Protein AF-A0A1F2QCM8-F1 (afdb_monomer)

Solvent-accessible surface area (backbone atoms only — not comparable to full-atom values): 13878 Å² total; per-residue (Å²): 134,64,95,84,55,60,71,69,44,52,49,52,52,50,52,52,52,49,52,52,50,51,50,53,50,50,50,51,53,49,50,53,50,44,39,41,73,72,66,62,43,81,72,70,63,76,65,52,92,48,79,62,38,59,53,40,51,55,36,41,53,32,28,76,74,64,77,33,95,57,77,59,79,22,41,88,53,42,52,63,60,38,46,53,54,51,52,51,52,53,48,48,53,46,42,54,53,19,43,52,41,69,74,37,46,77,64,39,62,75,79,44,62,88,63,51,61,65,47,24,51,52,53,28,55,53,48,50,52,49,52,53,49,43,46,65,55,54,46,41,35,71,43,25,64,32,82,95,32,57,79,46,54,57,37,86,81,69,76,52,75,61,53,67,60,42,42,71,65,18,40,49,40,43,52,50,48,45,72,74,30,71,68,54,31,53,50,50,51,52,49,36,55,51,48,50,51,57,51,63,74,64,61,79,91,78,89,78,64,68,65,60,56,51,48,53,54,46,51,67,71,70,51,74,88,70,84,75,74,88,76,81,88,79,90,81,84,88,135

Secondary structure (DSSP, 8-state):
--TT-SHHHHHHHHHHHHHHHHHHHHHHHHHHHHHHHTS-PPP-GGGS--HHHHHHHHHHHHHHTTS-SS-----SS-HHHHHHHHHHHHHHHHHHHHHHHHHSHHHHHHHS-TTHHHHHHHHHHHHHHHHHHHIIIIIHIIIIISTTTTT--THHHH----HHHHHHH-HHHHHHHHHH-HHHHHHHHHHHHHHHHHHHTT--S-S--HHHHHHHHHHHHH--------PPP------

pLDDT: mean 79.93, std 20.7, range [26.09, 97.75]

Mean predicted aligned error: 12.43 Å

Sequence (239 aa):
MGVWGGIDNLRAVHHGAAWVMMAACLYHLAYLLVSVTVLKRPFPTKMLPRFKDLKDFVQDVKYYVGLSKEKPKFDRFSYREKFDYWAVGWGIIMMVGGGLILMFPVGAAKILPGWAIPFALVAHSDEAVLAVGWIVIVHMYFAHLHPLVFPMNKSIFTGKVPILRYREEYPLEYAELMASSPAAAAALTAGALSGEAEAAEREPEGTIPADAVLALAAEVLDGEYRFRGGGAERETDTA

Radius of gyration: 26.5 Å; Cα contacts (8 Å, |Δi|>4): 131; chains: 1; bounding box: 68×47×81 Å

Nearest PDB structures (foldseek):
  1kqf-assembly1_C  TM=7.715E-01  e=4.617E-03  Escherichia coli
  5f8b-assembly1_A  TM=3.529E-01  e=5.796E+00  Aspergillus fumigatus Af293

Structure (mmCIF, N/CA/C/O backbone):
data_AF-A0A1F2QCM8-F1
#
_entry.id   AF-A0A1F2QCM8-F1
#
loop_
_atom_site.group_PDB
_atom_site.id
_atom_site.type_symbol
_atom_site.label_atom_id
_atom_site.label_alt_id
_atom_site.label_comp_id
_atom_site.label_asym_id
_atom_site.label_entity_id
_atom_site.label_seq_id
_atom_site.pdbx_PDB_ins_code
_atom_site.Cartn_x
_atom_site.Cartn_y
_atom_site.Cartn_z
_atom_site.occupancy
_atom_site.B_iso_or_equiv
_atom_site.auth_seq_id
_atom_site.auth_comp_id
_atom_site.auth_asym_id
_atom_site.auth_atom_id
_atom_site.pdbx_PDB_model_num
ATOM 1 N N . MET A 1 1 ? 17.412 22.889 -19.943 1.00 52.31 1 MET A N 1
ATOM 2 C CA . MET A 1 1 ? 16.241 22.017 -20.176 1.00 52.31 1 MET A CA 1
ATOM 3 C C . MET A 1 1 ? 15.363 22.079 -18.939 1.00 52.31 1 MET A C 1
ATOM 5 O O . MET A 1 1 ? 15.903 21.991 -1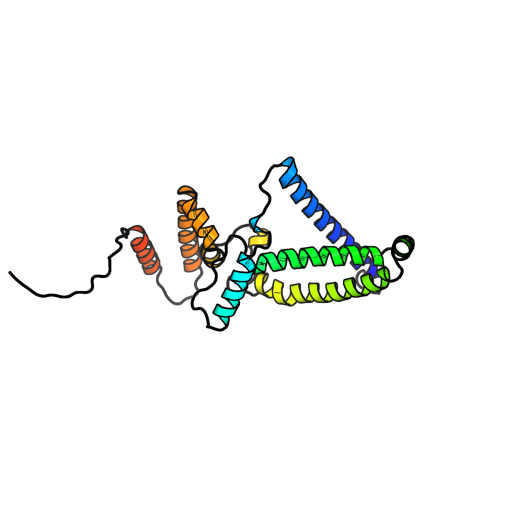7.845 1.00 52.31 1 MET A O 1
ATOM 9 N N . GLY A 1 2 ? 14.065 22.344 -19.089 1.00 65.06 2 GLY A N 1
ATOM 10 C CA . GLY A 1 2 ? 13.151 22.449 -17.948 1.00 65.06 2 GLY A CA 1
ATOM 11 C C . GLY A 1 2 ? 12.828 21.071 -17.369 1.00 65.06 2 GLY A C 1
ATOM 12 O O . GLY A 1 2 ? 12.519 20.155 -18.121 1.00 65.06 2 GLY A O 1
ATOM 13 N N . VAL A 1 3 ? 12.858 20.951 -16.042 1.00 65.25 3 VAL A N 1
ATOM 14 C CA . VAL A 1 3 ? 12.629 19.704 -15.277 1.00 65.25 3 VAL A CA 1
ATOM 15 C C . VAL A 1 3 ? 11.171 19.210 -15.347 1.00 65.25 3 VAL A C 1
ATOM 17 O O . VAL A 1 3 ? 10.830 18.192 -14.760 1.00 65.25 3 VAL A O 1
ATOM 20 N N . TRP A 1 4 ? 10.287 19.902 -16.072 1.00 71.62 4 TRP A N 1
ATOM 21 C CA . TRP A 1 4 ? 8.843 19.624 -16.096 1.00 71.62 4 TRP A CA 1
ATOM 22 C C . TRP A 1 4 ? 8.238 19.576 -17.507 1.00 71.62 4 TRP A C 1
ATOM 24 O O . TRP A 1 4 ? 7.022 19.518 -17.648 1.00 71.62 4 TRP A O 1
ATOM 34 N N . GLY A 1 5 ? 9.063 19.600 -18.560 1.00 82.94 5 GLY A N 1
ATOM 35 C CA . GLY A 1 5 ? 8.591 19.637 -19.947 1.00 82.94 5 GLY A CA 1
ATOM 36 C C . GLY A 1 5 ? 9.181 18.527 -20.812 1.00 82.94 5 GLY A C 1
ATOM 37 O O . GLY A 1 5 ? 10.377 18.259 -20.749 1.00 82.94 5 GLY A O 1
ATOM 38 N N . GLY A 1 6 ? 8.346 17.923 -21.662 1.00 89.94 6 GLY A N 1
ATOM 39 C CA . GLY A 1 6 ? 8.760 16.949 -22.676 1.00 89.94 6 GLY A CA 1
ATOM 40 C C . GLY A 1 6 ? 8.686 15.482 -22.234 1.00 89.94 6 GLY A C 1
ATOM 41 O O . GLY A 1 6 ? 8.798 15.150 -21.054 1.00 89.94 6 GLY A O 1
ATOM 42 N N . ILE A 1 7 ? 8.505 14.594 -23.218 1.00 90.12 7 ILE A N 1
ATOM 43 C CA . ILE A 1 7 ? 8.352 13.142 -23.015 1.00 90.12 7 ILE A CA 1
ATOM 44 C C . ILE A 1 7 ? 9.604 12.534 -22.373 1.00 90.12 7 ILE A C 1
ATOM 46 O O . ILE A 1 7 ? 9.496 11.677 -21.497 1.00 90.12 7 ILE A O 1
ATOM 50 N N . ASP A 1 8 ? 10.792 12.991 -22.769 1.00 90.38 8 ASP A N 1
ATOM 51 C CA . ASP A 1 8 ? 12.048 12.439 -22.254 1.00 90.38 8 ASP A CA 1
ATOM 52 C C . ASP A 1 8 ? 12.249 12.750 -20.774 1.00 90.38 8 ASP A C 1
ATOM 54 O O . ASP A 1 8 ? 12.652 11.878 -20.005 1.00 90.38 8 ASP A O 1
ATOM 58 N N . ASN A 1 9 ? 11.888 13.962 -20.354 1.00 92.00 9 ASN A N 1
ATOM 59 C CA . ASN A 1 9 ? 11.942 14.347 -18.955 1.00 92.00 9 ASN A CA 1
ATOM 60 C C . ASN A 1 9 ? 10.887 13.599 -18.122 1.00 92.00 9 ASN A C 1
ATOM 62 O O . ASN A 1 9 ? 11.214 13.089 -17.055 1.00 92.00 9 ASN A O 1
ATOM 66 N N . LEU A 1 10 ? 9.651 13.460 -18.622 1.00 91.62 10 LEU A N 1
ATOM 67 C CA . LEU A 1 10 ? 8.614 12.660 -17.955 1.00 91.62 10 LEU A CA 1
ATOM 68 C C . LEU A 1 10 ? 9.072 11.209 -17.746 1.00 91.62 10 LEU A C 1
ATOM 70 O O . LEU A 1 10 ? 8.932 10.666 -16.651 1.00 91.62 10 LEU A O 1
ATOM 74 N N . ARG A 1 11 ? 9.671 10.599 -18.775 1.00 92.00 11 ARG A N 1
ATOM 75 C CA . ARG A 1 11 ? 10.238 9.248 -18.695 1.00 92.00 11 ARG A CA 1
ATOM 76 C C . ARG A 1 11 ? 11.358 9.169 -17.659 1.00 92.00 11 ARG A C 1
ATOM 78 O O . ARG A 1 11 ? 11.371 8.243 -16.853 1.00 92.00 11 ARG A O 1
ATOM 85 N N . ALA A 1 12 ? 12.273 10.139 -17.652 1.00 93.25 12 ALA A N 1
ATOM 86 C CA . ALA A 1 12 ? 13.367 10.187 -16.686 1.00 93.25 12 ALA A CA 1
ATOM 87 C C . ALA A 1 12 ? 12.855 10.304 -15.240 1.00 93.25 12 ALA A C 1
ATOM 89 O O . ALA A 1 12 ? 13.308 9.561 -14.370 1.00 93.25 12 ALA A O 1
ATOM 90 N N . VAL A 1 13 ? 11.873 11.177 -14.992 1.00 94.81 13 VAL A N 1
ATOM 91 C CA . VAL A 1 13 ? 11.239 11.335 -13.674 1.00 94.81 13 VAL A CA 1
ATOM 92 C C . VAL A 1 13 ? 10.511 10.058 -13.258 1.00 94.81 13 VAL A C 1
ATOM 94 O O . VAL A 1 13 ? 10.683 9.610 -12.127 1.00 94.81 13 VAL A O 1
ATOM 97 N N . HIS A 1 14 ? 9.757 9.428 -14.163 1.00 95.06 14 HIS A N 1
ATOM 98 C CA . HIS A 1 14 ? 9.069 8.167 -13.883 1.00 95.06 14 HIS A CA 1
ATOM 99 C C . HIS A 1 14 ? 10.056 7.044 -13.525 1.00 95.06 14 HIS A C 1
ATOM 101 O O . HIS A 1 14 ? 9.860 6.345 -12.534 1.00 95.06 14 HIS A O 1
ATOM 107 N N . HIS A 1 15 ? 11.163 6.913 -14.264 1.00 95.06 15 HIS A N 1
ATOM 108 C CA . HIS A 1 15 ? 12.225 5.957 -13.938 1.00 95.06 15 HIS A CA 1
ATOM 109 C C . HIS A 1 15 ? 12.883 6.265 -12.586 1.00 95.06 15 HIS A C 1
ATOM 111 O O . HIS A 1 15 ? 13.107 5.354 -11.794 1.00 95.06 15 HIS A O 1
ATOM 117 N N . GLY A 1 16 ? 13.161 7.539 -12.292 1.00 96.31 16 GLY A N 1
ATOM 118 C CA . GLY A 1 16 ? 13.681 7.961 -10.990 1.00 96.31 16 GLY A CA 1
ATOM 119 C C . GLY A 1 16 ? 12.740 7.583 -9.842 1.00 96.31 16 GLY A C 1
ATOM 120 O O . GLY A 1 16 ? 13.172 6.979 -8.861 1.00 96.31 16 GLY A O 1
ATOM 121 N N . ALA A 1 17 ? 11.443 7.859 -9.993 1.00 95.62 17 ALA A N 1
ATOM 122 C CA . ALA A 1 17 ? 10.417 7.476 -9.025 1.00 95.62 17 ALA A CA 1
ATOM 123 C C . ALA A 1 17 ? 10.310 5.950 -8.865 1.00 95.62 17 ALA A C 1
ATOM 125 O O . ALA A 1 17 ? 10.165 5.464 -7.743 1.00 95.62 17 ALA A O 1
ATOM 126 N N . ALA A 1 18 ? 10.453 5.187 -9.954 1.00 96.44 18 ALA A N 1
ATOM 127 C CA . ALA A 1 18 ? 10.474 3.728 -9.907 1.00 96.44 18 ALA A CA 1
ATOM 128 C C . ALA A 1 18 ? 11.655 3.195 -9.077 1.00 96.44 18 ALA A C 1
ATOM 130 O O . ALA A 1 18 ? 11.463 2.296 -8.259 1.00 96.44 18 ALA A O 1
ATOM 131 N N . TRP A 1 19 ? 12.856 3.773 -9.214 1.00 97.19 19 TRP A N 1
ATOM 132 C CA . TRP A 1 19 ? 14.011 3.399 -8.384 1.00 97.19 19 TRP A CA 1
ATOM 133 C C . TRP A 1 19 ? 13.789 3.685 -6.899 1.00 97.19 19 TRP A C 1
ATOM 135 O O . TRP A 1 19 ? 14.092 2.831 -6.065 1.00 97.19 19 TRP A O 1
ATOM 145 N N . VAL A 1 20 ? 13.207 4.839 -6.562 1.00 97.62 20 VAL A N 1
ATOM 146 C CA . VAL A 1 20 ? 12.856 5.179 -5.173 1.00 97.62 20 VAL A CA 1
ATOM 147 C C . VAL A 1 20 ? 11.815 4.205 -4.617 1.00 97.62 20 VAL A C 1
ATOM 149 O O . VAL A 1 20 ? 11.989 3.690 -3.512 1.00 97.62 20 VAL A O 1
ATOM 152 N N . MET A 1 21 ? 10.770 3.898 -5.391 1.00 95.00 21 MET A N 1
ATOM 153 C CA . MET A 1 21 ? 9.738 2.938 -4.995 1.00 95.00 21 MET A CA 1
ATOM 154 C C . MET A 1 21 ? 10.331 1.544 -4.764 1.00 95.00 21 MET A C 1
ATOM 156 O O . MET A 1 21 ? 10.076 0.929 -3.730 1.00 95.00 21 MET A O 1
ATOM 160 N N . MET A 1 22 ? 11.177 1.055 -5.676 1.00 96.56 22 MET A N 1
ATOM 161 C CA . MET A 1 22 ? 11.859 -0.232 -5.510 1.00 96.56 22 MET A CA 1
ATOM 162 C C . MET A 1 22 ? 12.736 -0.258 -4.257 1.00 96.56 22 MET A C 1
ATOM 164 O O . MET A 1 22 ? 12.689 -1.233 -3.510 1.00 96.56 22 MET A O 1
ATOM 168 N N . ALA A 1 23 ? 13.490 0.810 -3.980 1.00 97.31 23 ALA A N 1
ATOM 169 C CA . ALA A 1 23 ? 14.305 0.905 -2.772 1.00 97.31 23 ALA A CA 1
ATOM 170 C C . ALA A 1 23 ? 13.451 0.846 -1.493 1.00 97.31 23 ALA A C 1
ATOM 172 O O . ALA A 1 23 ? 13.788 0.104 -0.571 1.00 97.31 23 ALA A O 1
ATOM 173 N N . ALA A 1 24 ? 12.321 1.560 -1.451 1.00 95.75 24 ALA A N 1
ATOM 174 C CA . ALA A 1 24 ? 11.382 1.507 -0.330 1.00 95.75 24 ALA A CA 1
ATOM 175 C C . ALA A 1 24 ? 10.790 0.098 -0.133 1.00 95.75 24 ALA A C 1
ATOM 177 O O . ALA A 1 24 ? 10.720 -0.396 0.994 1.00 95.75 24 ALA A O 1
ATOM 178 N N . CYS A 1 25 ? 10.428 -0.583 -1.224 1.00 94.38 25 CYS A N 1
ATOM 179 C CA . CYS A 1 25 ? 9.903 -1.949 -1.174 1.00 94.38 25 CYS A CA 1
ATOM 180 C C . CYS A 1 25 ? 10.953 -2.947 -0.671 1.00 94.38 25 CYS A C 1
ATOM 182 O O . CYS A 1 25 ? 10.667 -3.767 0.201 1.00 94.38 25 CYS A O 1
ATOM 184 N N . LEU A 1 26 ? 12.186 -2.856 -1.178 1.00 95.38 26 LEU A N 1
ATOM 185 C CA . LEU A 1 26 ? 13.301 -3.690 -0.728 1.00 95.38 26 LEU A CA 1
ATOM 186 C C . LEU A 1 26 ? 13.625 -3.443 0.746 1.00 95.38 26 LEU A C 1
ATOM 188 O O . LEU A 1 26 ? 13.823 -4.400 1.492 1.00 95.38 26 LEU A O 1
ATOM 192 N N . TYR A 1 27 ? 13.628 -2.180 1.177 1.00 96.69 27 TYR A N 1
ATOM 193 C CA . TYR A 1 27 ? 13.794 -1.822 2.582 1.00 96.69 27 TYR A CA 1
ATOM 194 C C . TYR A 1 27 ? 12.711 -2.463 3.456 1.00 96.69 27 TYR A C 1
ATOM 196 O O . TYR A 1 27 ? 13.035 -3.079 4.468 1.00 96.69 27 TYR A O 1
ATOM 204 N N . HIS A 1 28 ? 11.440 -2.380 3.055 1.00 93.62 28 HIS A N 1
ATOM 205 C CA . HIS A 1 28 ? 10.327 -2.981 3.795 1.00 93.62 28 HIS A CA 1
ATOM 206 C C . HIS A 1 28 ? 10.457 -4.507 3.908 1.00 93.62 28 HIS A C 1
ATOM 208 O O . HIS A 1 28 ? 10.329 -5.065 4.999 1.00 93.62 28 HIS A O 1
ATOM 214 N N . LEU A 1 29 ? 10.789 -5.192 2.809 1.00 92.56 29 LEU A N 1
ATOM 215 C CA . LEU A 1 29 ? 11.019 -6.641 2.816 1.00 92.56 29 LEU A CA 1
ATOM 216 C C . LEU A 1 29 ? 12.215 -7.030 3.695 1.00 92.56 29 LEU A C 1
ATOM 218 O O . LEU A 1 29 ? 12.116 -7.969 4.486 1.00 92.56 29 LEU A O 1
ATOM 222 N N . ALA A 1 30 ? 13.324 -6.292 3.604 1.00 94.56 30 ALA A N 1
ATOM 223 C CA . ALA A 1 30 ? 14.498 -6.510 4.444 1.00 94.56 30 ALA A CA 1
ATOM 224 C C . ALA A 1 30 ? 14.182 -6.267 5.927 1.00 94.56 30 ALA A C 1
ATOM 226 O O . ALA A 1 30 ? 14.572 -7.067 6.777 1.00 94.56 30 ALA A O 1
ATOM 227 N N . TYR A 1 31 ? 13.427 -5.212 6.241 1.00 93.38 31 TYR A N 1
ATOM 228 C CA . TYR A 1 31 ? 12.977 -4.910 7.596 1.00 93.38 31 TYR A CA 1
ATOM 229 C C . TYR A 1 31 ? 12.142 -6.052 8.178 1.00 93.38 31 TYR A C 1
ATOM 231 O O . TYR A 1 31 ? 12.398 -6.482 9.305 1.00 93.38 31 TYR A O 1
ATOM 239 N N . LEU A 1 32 ? 11.180 -6.582 7.417 1.00 90.62 32 LEU A N 1
ATOM 240 C CA . LEU A 1 32 ? 10.377 -7.728 7.845 1.00 90.62 32 LEU A CA 1
ATOM 241 C C . LEU A 1 32 ? 11.240 -8.978 8.039 1.00 90.62 32 LEU A C 1
ATOM 243 O O . LEU A 1 32 ? 11.126 -9.646 9.069 1.00 90.62 32 LEU A O 1
ATOM 247 N N . LEU A 1 33 ? 12.143 -9.263 7.097 1.00 91.56 33 LEU A N 1
ATOM 248 C CA . LEU A 1 33 ? 13.037 -10.415 7.172 1.00 91.56 33 LEU A CA 1
ATOM 249 C C . LEU A 1 33 ? 13.923 -10.347 8.420 1.00 91.56 33 LEU A C 1
ATOM 251 O O . LEU A 1 33 ? 13.968 -11.303 9.192 1.00 91.56 33 LEU A O 1
ATOM 255 N N . VAL A 1 34 ? 14.584 -9.215 8.660 1.00 92.94 34 VAL A N 1
ATOM 256 C CA . VAL A 1 34 ? 15.443 -8.991 9.832 1.00 92.94 34 VAL A CA 1
ATOM 257 C C . VAL A 1 34 ? 14.626 -9.031 11.125 1.00 92.94 34 VAL A C 1
ATOM 259 O O . VAL A 1 34 ? 15.033 -9.680 12.090 1.00 92.94 34 VAL A O 1
ATOM 262 N N . SER A 1 35 ? 13.440 -8.419 11.145 1.00 89.88 35 SER A N 1
ATOM 263 C CA . SER A 1 35 ? 12.559 -8.413 12.321 1.00 89.88 35 SER A CA 1
ATOM 264 C C . SER A 1 35 ? 12.162 -9.824 12.758 1.00 89.88 35 SER A C 1
ATOM 266 O O . SER A 1 35 ? 12.168 -10.129 13.951 1.00 89.88 35 SER A O 1
ATOM 268 N N . VAL A 1 36 ? 11.847 -10.695 11.800 1.00 89.50 36 VAL A N 1
ATOM 269 C CA . VAL A 1 36 ? 11.395 -12.066 12.066 1.00 89.50 36 VAL A CA 1
ATOM 270 C C . VAL A 1 36 ? 12.577 -13.004 12.323 1.00 89.50 36 VAL A C 1
ATOM 272 O O . VAL A 1 36 ? 12.552 -13.800 13.260 1.00 89.50 36 VAL A O 1
ATOM 275 N N . THR A 1 37 ? 13.636 -12.924 11.513 1.00 90.00 37 THR A N 1
ATOM 276 C CA . THR A 1 37 ? 14.739 -13.901 11.558 1.00 90.00 37 THR A CA 1
ATOM 277 C C . THR A 1 37 ? 15.790 -13.568 12.611 1.00 90.00 37 THR A C 1
ATOM 279 O O . THR A 1 37 ? 16.228 -14.479 13.320 1.00 90.00 37 THR A O 1
ATOM 282 N N . VAL A 1 38 ? 16.155 -12.288 12.744 1.00 90.88 38 VAL A N 1
ATOM 283 C CA . VAL A 1 38 ? 17.226 -11.808 13.631 1.00 90.88 38 VAL A CA 1
ATOM 284 C C . VAL A 1 38 ? 16.654 -11.339 14.962 1.00 90.88 38 VAL A C 1
ATOM 286 O O . VAL A 1 38 ? 17.056 -11.847 16.003 1.00 90.88 38 VAL A O 1
ATOM 289 N N . LEU A 1 39 ? 15.675 -10.424 14.948 1.00 89.06 39 LEU A N 1
ATOM 290 C CA . LEU A 1 39 ? 15.082 -9.886 16.183 1.00 89.06 39 LEU A CA 1
ATOM 291 C C . LEU A 1 39 ? 14.065 -10.842 16.827 1.00 89.06 39 LEU A C 1
ATOM 293 O O . LEU A 1 39 ? 13.560 -10.542 17.907 1.00 89.06 39 LEU A O 1
ATOM 297 N N . LYS A 1 40 ? 13.740 -11.965 16.167 1.00 86.06 40 LYS A N 1
ATOM 298 C CA . LYS A 1 40 ? 12.774 -12.977 16.633 1.00 86.06 40 LYS A CA 1
ATOM 299 C C . LYS A 1 40 ? 11.421 -12.384 17.040 1.00 86.06 40 LYS A C 1
ATOM 301 O O . LYS A 1 40 ? 10.728 -12.934 17.895 1.00 86.06 40 LYS A O 1
ATOM 306 N N . ARG A 1 41 ? 11.025 -11.262 16.429 1.00 83.44 41 ARG A N 1
ATOM 307 C CA . ARG A 1 41 ? 9.698 -10.689 16.655 1.00 83.44 41 ARG A CA 1
ATOM 308 C C . ARG A 1 41 ? 8.651 -11.628 16.059 1.00 83.44 41 ARG A C 1
ATOM 310 O O . ARG A 1 41 ? 8.890 -12.185 14.983 1.00 83.44 41 ARG A O 1
ATOM 317 N N . PRO A 1 42 ? 7.500 -11.812 16.728 1.00 77.56 42 PRO A N 1
ATOM 318 C CA . PRO A 1 42 ? 6.439 -12.646 16.189 1.00 77.56 42 PRO A CA 1
ATOM 319 C C . PRO A 1 42 ? 6.014 -12.098 14.826 1.00 77.56 42 PRO A C 1
ATOM 321 O O . PRO A 1 42 ? 5.801 -10.893 14.669 1.00 77.56 42 PRO A O 1
ATOM 324 N N . PHE A 1 43 ? 5.913 -12.988 13.837 1.00 76.19 43 PHE A N 1
ATOM 325 C CA . PHE A 1 43 ? 5.402 -12.623 12.520 1.00 76.19 43 PHE A CA 1
ATOM 326 C C . PHE A 1 43 ? 4.008 -11.996 12.686 1.00 76.19 43 PHE A C 1
ATOM 328 O O . PHE A 1 43 ? 3.226 -12.509 13.494 1.00 76.19 43 PHE A O 1
ATOM 335 N N . PRO A 1 44 ? 3.665 -10.914 11.962 1.00 78.69 44 PRO A N 1
ATOM 336 C CA . PRO A 1 44 ? 2.382 -10.230 12.104 1.00 78.69 44 PRO A CA 1
ATOM 337 C C . PRO A 1 44 ? 1.238 -11.062 11.499 1.00 78.69 44 PRO A C 1
ATOM 339 O O . PRO A 1 44 ? 0.603 -10.677 10.525 1.00 78.69 44 PRO A O 1
ATOM 342 N N . THR A 1 45 ? 0.938 -12.219 12.089 1.00 82.31 45 THR A N 1
ATOM 343 C CA . THR A 1 45 ? -0.090 -13.164 11.629 1.00 82.31 45 THR A CA 1
ATOM 344 C C . THR A 1 45 ? -1.482 -12.538 11.593 1.00 82.31 45 THR A C 1
ATOM 346 O O . THR A 1 45 ? -2.296 -12.924 10.757 1.00 82.31 45 THR A O 1
ATOM 349 N N . LYS A 1 46 ? -1.746 -11.524 12.434 1.00 84.81 46 LYS A N 1
ATOM 350 C CA . LYS A 1 46 ? -2.997 -10.748 12.410 1.00 84.81 46 LYS A CA 1
ATOM 351 C C . LYS A 1 46 ? -3.212 -9.990 11.081 1.00 84.81 46 LYS A C 1
ATOM 353 O O . LYS A 1 46 ? -4.364 -9.707 10.770 1.00 84.81 46 LYS A O 1
ATOM 358 N N . MET A 1 47 ? -2.163 -9.713 10.292 1.00 88.19 47 MET A N 1
ATOM 359 C CA . MET A 1 47 ? -2.260 -9.086 8.955 1.00 88.19 47 MET A CA 1
ATOM 360 C C . MET A 1 47 ? -2.581 -10.070 7.822 1.00 88.19 47 MET A C 1
ATOM 362 O O . MET A 1 47 ? -2.872 -9.651 6.701 1.00 88.19 47 MET A O 1
ATOM 366 N N . LEU A 1 48 ? -2.528 -11.380 8.076 1.00 90.62 48 LEU A N 1
ATOM 367 C CA . LEU A 1 48 ? -2.900 -12.361 7.062 1.00 90.62 48 LEU A CA 1
ATOM 368 C C . LEU A 1 48 ? -4.431 -12.393 6.901 1.00 90.62 48 LEU A C 1
ATOM 370 O O . LEU A 1 48 ? -5.145 -12.363 7.914 1.00 90.62 48 LEU A O 1
ATOM 374 N N . PRO A 1 49 ? -4.956 -12.479 5.665 1.00 89.38 49 PRO A N 1
ATOM 375 C CA . PRO A 1 49 ? -6.374 -12.712 5.437 1.00 89.38 49 PRO A CA 1
ATOM 376 C C . PRO A 1 49 ? -6.776 -14.079 6.005 1.00 89.38 49 PRO A C 1
ATOM 378 O O . PRO A 1 49 ? -6.116 -15.092 5.776 1.00 89.38 49 PRO A O 1
ATOM 381 N N . ARG A 1 50 ? -7.861 -14.107 6.773 1.00 92.00 50 ARG A N 1
ATOM 382 C CA . ARG A 1 50 ? -8.442 -15.283 7.430 1.00 92.00 50 ARG A CA 1
ATOM 383 C C . ARG A 1 50 ? -9.888 -15.446 6.971 1.00 92.00 50 ARG A C 1
ATOM 385 O O . ARG A 1 50 ? -10.546 -14.484 6.594 1.00 92.00 50 ARG A O 1
ATOM 392 N N . PHE A 1 51 ? -10.457 -16.638 7.137 1.00 92.00 51 PHE A N 1
ATOM 393 C CA . PHE A 1 51 ? -11.889 -16.859 6.878 1.00 92.00 51 PHE A CA 1
ATOM 394 C C . PHE A 1 51 ? -12.821 -15.948 7.698 1.00 92.00 51 PHE A C 1
ATOM 396 O O . PHE A 1 51 ? -13.944 -15.685 7.272 1.00 92.00 51 PHE A O 1
ATOM 403 N N . LYS A 1 52 ? -12.370 -15.443 8.858 1.00 91.00 52 LYS A N 1
ATOM 404 C CA . LYS A 1 52 ? -13.110 -14.431 9.628 1.00 91.00 52 LYS A CA 1
ATOM 405 C C . LYS A 1 52 ? -13.322 -13.150 8.815 1.00 91.00 52 LYS A C 1
ATOM 407 O O . LYS A 1 52 ? -14.413 -12.607 8.868 1.00 91.00 52 LYS A O 1
ATOM 412 N N . ASP A 1 53 ? -12.338 -12.720 8.028 1.00 93.44 53 ASP A N 1
ATOM 413 C CA . ASP A 1 53 ? -12.414 -11.473 7.258 1.00 93.44 53 ASP A CA 1
ATOM 414 C C . ASP A 1 53 ? -13.560 -11.514 6.229 1.00 93.44 53 ASP A C 1
ATOM 416 O O . ASP A 1 53 ? -14.279 -10.533 6.058 1.0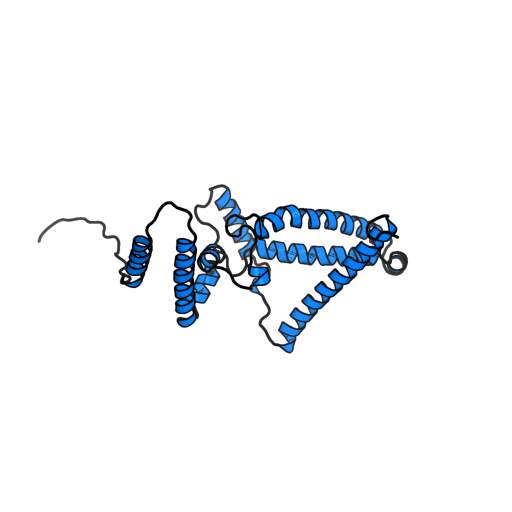0 93.44 53 ASP A O 1
ATOM 420 N N . LEU A 1 54 ? -13.819 -12.682 5.626 1.00 94.00 54 LEU A N 1
ATOM 421 C CA . LEU A 1 54 ? -14.978 -12.882 4.750 1.00 94.00 54 LEU A CA 1
ATOM 422 C C . LEU A 1 54 ? -16.307 -12.837 5.522 1.00 94.00 54 LEU A C 1
ATOM 424 O O . LEU A 1 54 ? -17.283 -12.264 5.041 1.00 94.00 54 LEU A O 1
ATOM 428 N N . LYS A 1 55 ? -16.360 -13.431 6.722 1.00 93.75 55 LYS A N 1
ATOM 429 C CA . LYS A 1 55 ? -17.554 -13.360 7.582 1.00 93.75 55 LYS A CA 1
ATOM 430 C C . LYS A 1 55 ? -17.845 -11.920 7.999 1.00 93.75 55 LYS A C 1
ATOM 432 O O . LYS A 1 55 ? -18.999 -11.506 7.937 1.00 93.75 55 LYS A O 1
ATOM 437 N N . ASP A 1 5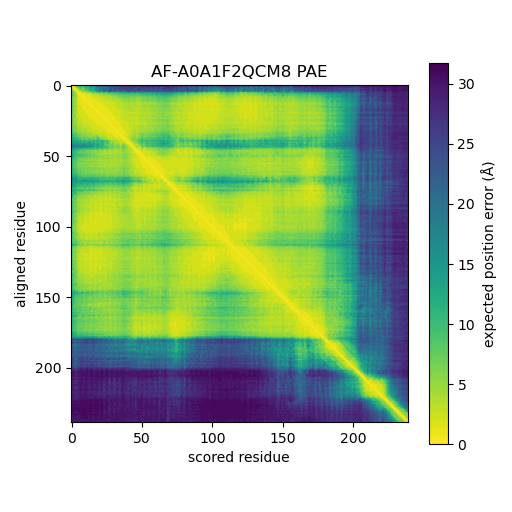6 ? -16.806 -11.174 8.364 1.00 93.88 56 ASP A N 1
ATOM 438 C CA . ASP A 1 56 ? -16.900 -9.768 8.749 1.00 93.88 56 ASP A CA 1
ATOM 439 C C . ASP A 1 56 ? -17.386 -8.909 7.575 1.00 93.88 56 ASP A C 1
ATOM 441 O O . ASP A 1 56 ? -18.287 -8.098 7.758 1.00 93.88 56 ASP A O 1
ATOM 445 N N . PHE A 1 57 ? -16.876 -9.143 6.359 1.00 94.19 57 PHE A N 1
ATOM 446 C CA . PHE A 1 57 ? -17.369 -8.486 5.144 1.00 94.19 57 PHE A CA 1
ATOM 447 C C . PHE A 1 57 ? -18.863 -8.744 4.913 1.00 94.19 57 PHE A C 1
ATOM 449 O O . PHE A 1 57 ? -19.637 -7.808 4.723 1.00 94.19 57 PHE A O 1
ATOM 456 N N . VAL A 1 58 ? -19.299 -10.008 4.968 1.00 94.25 58 VAL A N 1
ATOM 457 C CA . VAL A 1 58 ? -20.718 -10.360 4.787 1.00 94.25 58 VAL A CA 1
ATOM 458 C C . VAL A 1 58 ? -21.585 -9.732 5.880 1.00 94.25 58 VAL A C 1
ATOM 460 O O . VAL A 1 58 ? -22.703 -9.294 5.602 1.00 94.25 58 VAL A O 1
ATOM 463 N N . GLN A 1 59 ? -21.095 -9.683 7.119 1.00 94.62 59 GLN A N 1
ATOM 464 C CA . GLN A 1 59 ? -21.802 -9.035 8.219 1.00 94.62 59 GLN A CA 1
ATOM 465 C C . GLN A 1 59 ? -21.906 -7.523 8.015 1.00 94.62 59 GLN A C 1
ATOM 467 O O . GLN A 1 59 ? -22.978 -6.972 8.243 1.00 94.62 59 GLN A O 1
ATOM 472 N N . ASP A 1 60 ? -20.848 -6.869 7.543 1.00 94.00 60 ASP A N 1
ATOM 473 C CA . ASP A 1 60 ? -20.884 -5.445 7.216 1.00 94.00 60 ASP A CA 1
ATOM 474 C C . ASP A 1 60 ? -21.878 -5.141 6.104 1.00 94.00 60 ASP A C 1
ATOM 476 O O . ASP A 1 60 ? -22.691 -4.231 6.241 1.00 94.00 60 ASP A O 1
ATOM 480 N N . VAL A 1 61 ? -21.883 -5.943 5.034 1.00 94.19 61 VAL A N 1
ATOM 481 C CA . VAL A 1 61 ? -22.881 -5.809 3.968 1.00 94.19 61 VAL A CA 1
ATOM 482 C C . VAL A 1 61 ? -24.286 -5.926 4.554 1.00 94.19 61 VAL A C 1
ATOM 484 O O . VAL A 1 61 ? -25.104 -5.044 4.317 1.00 94.19 61 VAL A O 1
ATOM 487 N N . LYS A 1 62 ? -24.555 -6.953 5.377 1.00 93.94 62 LYS A N 1
ATOM 488 C CA . LYS A 1 62 ? -25.850 -7.125 6.062 1.00 93.94 62 LYS A CA 1
ATOM 489 C C . LYS A 1 62 ? -26.203 -5.935 6.950 1.00 93.94 62 LYS A C 1
ATOM 491 O O . LYS A 1 62 ? -27.363 -5.541 6.974 1.00 93.94 62 LYS A O 1
ATOM 496 N N . TYR A 1 63 ? -25.239 -5.385 7.680 1.00 92.88 63 TYR A N 1
ATOM 497 C CA . TYR A 1 63 ? -25.444 -4.226 8.541 1.00 92.88 63 TYR A CA 1
ATOM 498 C C . TYR A 1 63 ? -25.821 -2.986 7.721 1.00 92.88 63 TYR A C 1
ATOM 500 O O . TYR A 1 63 ? -26.828 -2.345 8.010 1.00 92.88 63 TYR A O 1
ATOM 508 N N . TYR A 1 64 ? -25.086 -2.688 6.646 1.00 92.06 64 TYR A N 1
ATOM 509 C CA . TYR A 1 64 ? -25.358 -1.516 5.809 1.00 92.06 64 TYR A CA 1
ATOM 510 C C . TYR A 1 64 ? -26.676 -1.599 5.040 1.00 92.06 64 TYR A C 1
ATOM 512 O O . TYR A 1 64 ? -27.329 -0.577 4.855 1.00 92.06 64 TYR A O 1
ATOM 520 N N . VAL A 1 65 ? -27.102 -2.796 4.627 1.00 94.38 65 VAL A N 1
ATOM 521 C CA . VAL A 1 65 ? -28.420 -2.991 3.993 1.00 94.38 65 VAL A CA 1
ATOM 522 C C . VAL A 1 65 ? -29.555 -3.187 5.012 1.00 94.38 65 VAL A C 1
ATOM 524 O O . VAL A 1 65 ? -30.683 -3.477 4.625 1.00 94.38 65 VAL A O 1
ATOM 527 N N . GLY A 1 66 ? -29.274 -3.052 6.314 1.00 92.81 66 GLY A N 1
ATOM 528 C CA . GLY A 1 66 ? -30.269 -3.114 7.392 1.00 92.81 66 GLY A CA 1
ATOM 529 C C . GLY A 1 66 ? -30.746 -4.520 7.781 1.00 92.81 66 GLY A C 1
ATOM 530 O O . GLY A 1 66 ? -31.660 -4.655 8.591 1.00 92.81 66 GLY A O 1
ATOM 531 N N . LEU A 1 67 ? -30.129 -5.579 7.248 1.00 93.06 67 LEU A N 1
ATOM 532 C CA . LEU A 1 67 ? -30.421 -6.979 7.592 1.00 93.06 67 LEU A CA 1
ATOM 533 C C . LEU A 1 67 ? -29.773 -7.433 8.911 1.00 93.06 67 LEU A C 1
ATOM 535 O O . LEU A 1 67 ? -30.125 -8.486 9.439 1.00 93.06 67 LEU A O 1
ATOM 539 N N . SER A 1 68 ? -28.819 -6.667 9.439 1.00 91.19 68 SER A N 1
ATOM 540 C CA . SER A 1 68 ? -28.219 -6.870 10.760 1.00 91.19 68 SER A CA 1
ATOM 541 C C . SER A 1 68 ? -28.286 -5.575 11.558 1.00 91.19 68 SER A C 1
ATOM 543 O O . SER A 1 68 ? -28.009 -4.507 11.021 1.00 91.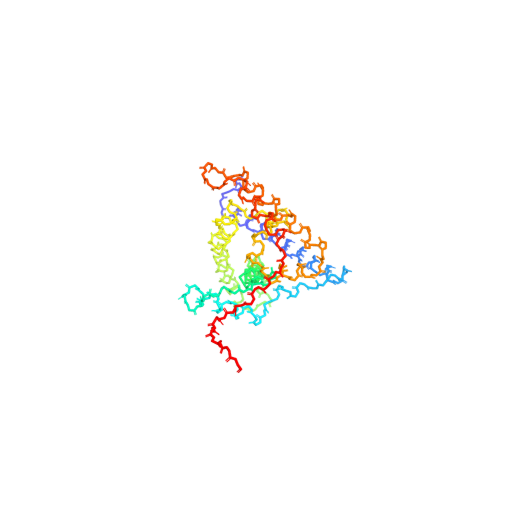19 68 SER A O 1
ATOM 545 N N . LYS A 1 69 ? -28.600 -5.671 12.853 1.00 89.38 69 LYS A N 1
ATOM 546 C CA . LYS A 1 69 ? -28.512 -4.539 13.793 1.00 89.38 69 LYS A CA 1
ATOM 547 C C . LYS A 1 69 ? -27.117 -4.388 14.404 1.00 89.38 69 LYS A C 1
ATOM 549 O O . LYS A 1 69 ? -26.816 -3.357 14.993 1.00 89.38 69 LYS A O 1
ATOM 554 N N . GLU A 1 70 ? -26.272 -5.408 14.269 1.00 88.62 70 GLU A N 1
ATOM 555 C CA . GLU A 1 70 ? -24.942 -5.441 14.869 1.00 88.62 70 GLU A CA 1
ATOM 556 C C . GLU A 1 70 ? -23.852 -5.245 13.818 1.00 88.62 70 GLU A C 1
ATOM 558 O O . GLU A 1 70 ? -23.784 -5.997 12.834 1.00 88.62 70 GLU A O 1
ATOM 563 N N . LYS A 1 71 ? -22.972 -4.269 14.073 1.00 88.25 71 LYS A N 1
ATOM 564 C CA . LYS A 1 71 ? -21.714 -4.095 13.341 1.00 88.25 71 LYS A CA 1
ATOM 565 C C . LYS A 1 71 ? -20.763 -5.264 13.632 1.00 88.25 71 LYS A C 1
ATOM 567 O O . LYS A 1 71 ? -20.740 -5.758 14.765 1.00 88.25 71 LYS A O 1
ATOM 572 N N . PRO A 1 72 ? -19.952 -5.700 12.654 1.00 90.31 72 PRO A N 1
ATOM 573 C CA . PRO A 1 72 ? -18.901 -6.671 12.910 1.00 90.31 72 PRO A CA 1
ATOM 574 C C . PRO A 1 72 ? -17.885 -6.113 13.906 1.00 90.31 72 PRO A C 1
ATOM 576 O O . PRO A 1 72 ? -17.520 -4.939 13.883 1.00 90.31 72 PRO A O 1
ATOM 579 N N . LYS A 1 73 ? -17.421 -6.990 14.795 1.00 91.00 73 LYS A N 1
ATOM 580 C CA . LYS A 1 73 ? -16.383 -6.664 15.771 1.00 91.00 73 LYS A CA 1
ATOM 581 C C . LYS A 1 73 ? -15.025 -7.000 15.165 1.00 91.00 73 LYS A C 1
ATOM 583 O O . LYS A 1 73 ? -14.719 -8.178 14.926 1.00 91.00 73 LYS A O 1
ATOM 588 N N . PHE A 1 74 ? -14.233 -5.968 14.901 1.00 91.31 74 PHE A N 1
ATOM 589 C CA . PHE A 1 74 ? -12.889 -6.117 14.356 1.00 91.31 74 PHE A CA 1
ATOM 590 C C . PHE A 1 74 ? -11.854 -6.381 15.455 1.00 91.31 74 PHE A C 1
ATOM 592 O O . PHE A 1 74 ? -11.977 -5.927 16.593 1.00 91.31 74 PHE A O 1
ATOM 599 N N . ASP A 1 75 ? -10.855 -7.176 15.081 1.00 89.81 75 ASP A N 1
ATOM 600 C CA . ASP A 1 75 ? -9.580 -7.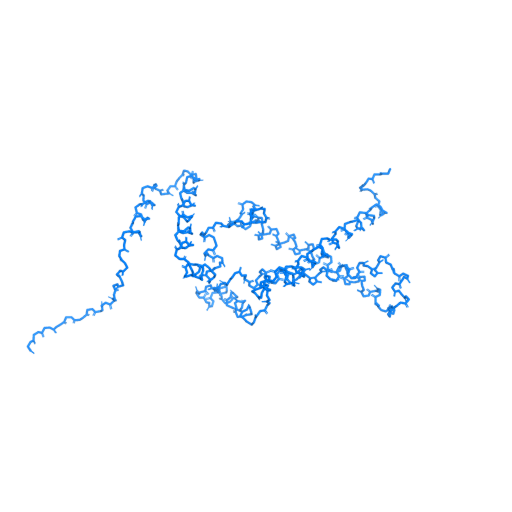356 15.790 1.00 89.81 75 ASP A CA 1
ATOM 601 C C . ASP A 1 75 ? -8.635 -6.210 15.379 1.00 89.81 75 ASP A C 1
ATOM 603 O O . ASP A 1 75 ? -9.071 -5.300 14.684 1.00 89.81 75 ASP A O 1
ATOM 607 N N . ARG A 1 76 ? -7.350 -6.270 15.736 1.00 86.56 76 ARG A N 1
ATOM 608 C CA . ARG A 1 76 ? -6.321 -5.258 15.424 1.00 86.56 76 ARG A CA 1
ATOM 609 C C . ARG A 1 76 ? -6.355 -4.675 14.012 1.00 86.56 76 ARG A C 1
ATOM 611 O O . ARG A 1 76 ? -5.979 -3.530 13.806 1.00 86.56 76 ARG A O 1
ATOM 618 N N . PHE A 1 77 ? -6.721 -5.507 13.042 1.00 90.31 77 PHE A N 1
ATOM 619 C CA . PHE A 1 77 ? -6.888 -5.110 11.654 1.00 90.31 77 PHE A CA 1
ATOM 620 C C . PHE A 1 77 ? -8.232 -5.626 11.152 1.00 90.31 77 PHE A C 1
ATOM 622 O O . PHE A 1 77 ? -8.525 -6.827 11.244 1.00 90.31 77 PHE A O 1
ATOM 629 N N . SER A 1 78 ? -9.024 -4.721 10.594 1.00 91.38 78 SER A N 1
ATOM 630 C CA . SER A 1 78 ? -10.253 -5.018 9.868 1.00 91.38 78 SER A CA 1
ATOM 631 C C . SER A 1 78 ? -9.949 -5.680 8.519 1.00 91.38 78 SER A C 1
ATOM 633 O O . SER A 1 78 ? -8.837 -5.592 7.989 1.00 91.38 78 SER A O 1
ATOM 635 N N . TYR A 1 79 ? -10.953 -6.322 7.912 1.00 92.44 79 TYR A N 1
ATOM 636 C CA . TYR A 1 79 ? -10.783 -6.899 6.574 1.00 92.44 79 TYR A CA 1
ATOM 637 C C . TYR A 1 79 ? -10.452 -5.831 5.518 1.00 92.44 79 TYR A C 1
ATOM 639 O O . TYR A 1 79 ? -9.776 -6.148 4.544 1.00 92.44 79 TYR A O 1
ATOM 647 N N . ARG A 1 80 ? -10.908 -4.583 5.713 1.00 90.06 80 ARG A N 1
ATOM 648 C CA . ARG A 1 80 ? -10.653 -3.459 4.800 1.00 90.06 80 ARG A CA 1
ATOM 649 C C . ARG A 1 80 ? -9.179 -3.084 4.800 1.00 90.06 80 ARG A C 1
ATOM 651 O O . ARG A 1 80 ? -8.566 -3.042 3.750 1.00 90.06 80 ARG A O 1
ATOM 658 N N . GLU A 1 81 ? -8.585 -2.907 5.975 1.00 89.88 81 GLU A N 1
ATOM 659 C CA . GLU A 1 81 ? -7.164 -2.549 6.080 1.00 89.88 81 GLU A CA 1
ATOM 660 C C . GLU A 1 81 ? -6.256 -3.659 5.559 1.00 89.88 81 GLU A C 1
ATOM 662 O O . GLU A 1 81 ? -5.239 -3.391 4.922 1.00 89.88 81 GLU A O 1
ATOM 667 N N . LYS A 1 82 ? -6.633 -4.920 5.795 1.00 93.06 82 LYS A N 1
ATOM 668 C CA . LYS A 1 82 ? -5.926 -6.056 5.199 1.00 93.06 82 LYS A CA 1
ATOM 669 C C . LYS A 1 82 ? -6.075 -6.059 3.687 1.00 93.06 82 LYS A C 1
ATOM 671 O O . LYS A 1 82 ? -5.090 -6.287 2.996 1.00 93.06 82 LYS A O 1
ATOM 676 N N . PHE A 1 83 ? -7.284 -5.829 3.179 1.00 91.88 83 PHE A N 1
ATOM 677 C CA . PHE A 1 83 ? -7.521 -5.734 1.746 1.00 91.88 83 PHE A CA 1
ATOM 678 C C . PHE A 1 83 ? -6.648 -4.639 1.131 1.00 91.88 83 PHE A C 1
ATOM 680 O O . PHE A 1 83 ? -5.909 -4.943 0.205 1.00 91.88 83 PHE A O 1
ATOM 687 N N . ASP A 1 84 ? -6.627 -3.436 1.701 1.00 90.31 84 ASP A N 1
ATOM 688 C CA . ASP A 1 84 ? -5.796 -2.323 1.232 1.00 90.31 84 ASP A CA 1
ATOM 689 C C . ASP A 1 84 ? -4.306 -2.679 1.246 1.00 90.31 84 ASP A C 1
ATOM 691 O O . ASP A 1 84 ? -3.605 -2.468 0.256 1.00 90.31 84 ASP A O 1
ATOM 695 N N . TYR A 1 85 ? -3.821 -3.277 2.341 1.00 91.56 85 TYR A N 1
ATOM 696 C CA . TYR A 1 85 ? -2.429 -3.708 2.460 1.00 91.56 85 TYR A CA 1
ATOM 697 C C . TYR A 1 85 ? -2.040 -4.713 1.367 1.00 91.56 85 TYR A C 1
ATOM 699 O O . TYR A 1 85 ? -1.002 -4.569 0.718 1.00 91.56 85 TYR A O 1
ATOM 707 N N . TRP A 1 86 ? -2.872 -5.733 1.148 1.00 92.50 86 TRP A N 1
ATOM 708 C CA . TRP A 1 86 ? -2.594 -6.792 0.180 1.00 92.50 86 TRP A CA 1
ATOM 709 C C . TRP A 1 86 ? -2.834 -6.359 -1.264 1.00 92.50 86 TRP A C 1
ATOM 711 O O . TRP A 1 86 ? -2.068 -6.763 -2.136 1.00 92.50 86 TRP A O 1
ATOM 721 N N . ALA A 1 87 ? -3.840 -5.522 -1.520 1.00 91.31 87 ALA A N 1
ATOM 722 C CA . ALA A 1 87 ? -4.096 -4.934 -2.828 1.00 91.31 87 ALA A CA 1
ATOM 723 C C . ALA A 1 87 ? -2.891 -4.101 -3.278 1.00 91.31 87 ALA A C 1
ATOM 725 O O . ALA A 1 87 ? -2.348 -4.342 -4.352 1.00 91.31 87 ALA A O 1
ATOM 726 N N . VAL A 1 88 ? -2.388 -3.209 -2.415 1.00 91.38 88 VAL A N 1
ATOM 727 C CA . VAL A 1 88 ? -1.180 -2.423 -2.705 1.00 91.38 88 VAL A CA 1
ATOM 728 C C . VAL A 1 88 ? 0.051 -3.322 -2.837 1.00 91.38 88 VAL A C 1
ATOM 730 O O . VAL A 1 88 ? 0.857 -3.122 -3.743 1.00 91.38 88 VAL A O 1
ATOM 733 N N . GLY A 1 89 ? 0.200 -4.336 -1.979 1.00 92.56 89 GLY A N 1
ATOM 734 C CA . GLY A 1 89 ? 1.312 -5.286 -2.057 1.00 92.56 89 GLY A CA 1
ATOM 735 C C . GLY A 1 89 ? 1.387 -6.013 -3.406 1.00 92.56 89 GLY A C 1
ATOM 736 O O . GLY A 1 89 ? 2.447 -6.041 -4.031 1.00 92.56 89 GLY A O 1
ATOM 737 N N . TRP A 1 90 ? 0.264 -6.555 -3.886 1.00 93.56 90 TRP A N 1
ATOM 738 C CA . TRP A 1 90 ? 0.185 -7.193 -5.205 1.00 93.56 90 TRP A CA 1
ATOM 739 C C . TRP A 1 90 ? 0.357 -6.195 -6.350 1.00 93.56 90 TRP A C 1
ATOM 741 O O . TRP A 1 90 ? 1.099 -6.484 -7.292 1.00 93.56 90 TRP A O 1
ATOM 751 N N . GLY A 1 91 ? -0.247 -5.011 -6.238 1.00 94.38 91 GLY A N 1
ATOM 752 C CA . GLY A 1 91 ? -0.090 -3.940 -7.218 1.00 94.38 91 GLY A CA 1
ATOM 753 C C . GLY A 1 91 ? 1.372 -3.528 -7.388 1.00 94.38 91 GLY A C 1
ATOM 754 O O . GLY A 1 91 ? 1.859 -3.423 -8.508 1.00 94.38 91 GLY A O 1
ATOM 755 N N . ILE A 1 92 ? 2.136 -3.413 -6.297 1.00 94.56 92 ILE A N 1
ATOM 756 C CA . ILE A 1 92 ? 3.579 -3.129 -6.346 1.00 94.56 92 ILE A CA 1
ATOM 757 C C . ILE A 1 92 ? 4.344 -4.218 -7.104 1.00 94.56 92 ILE A C 1
ATOM 759 O O . ILE A 1 92 ? 5.223 -3.890 -7.901 1.00 94.56 92 ILE A O 1
ATOM 763 N N . ILE A 1 93 ? 4.028 -5.499 -6.891 1.00 94.44 93 ILE A N 1
ATOM 764 C CA . ILE A 1 93 ? 4.691 -6.605 -7.602 1.00 94.44 93 ILE A CA 1
ATOM 765 C C . ILE A 1 93 ? 4.445 -6.487 -9.111 1.00 94.44 93 ILE A C 1
ATOM 767 O O . ILE A 1 93 ? 5.392 -6.590 -9.893 1.00 94.44 93 ILE A O 1
ATOM 771 N N . MET A 1 94 ? 3.202 -6.222 -9.520 1.00 95.69 94 MET A N 1
ATOM 772 C CA . MET A 1 94 ? 2.835 -6.056 -10.931 1.00 95.69 94 MET A CA 1
ATOM 773 C C . MET A 1 94 ? 3.454 -4.790 -11.537 1.00 95.69 94 MET A C 1
ATOM 775 O O . MET A 1 94 ? 4.012 -4.840 -12.634 1.00 95.69 94 MET A O 1
ATOM 779 N N . MET A 1 95 ? 3.450 -3.676 -10.801 1.00 96.44 95 MET A N 1
ATOM 780 C CA . MET A 1 95 ? 4.033 -2.405 -11.230 1.00 96.44 95 MET A CA 1
ATOM 781 C C . MET A 1 95 ? 5.553 -2.494 -11.379 1.00 96.44 95 MET A C 1
ATOM 783 O O . MET A 1 95 ? 6.085 -2.139 -12.428 1.00 96.44 95 MET A O 1
ATOM 787 N N . VAL A 1 96 ? 6.269 -3.008 -10.375 1.00 96.25 96 VAL A N 1
ATOM 788 C CA . VAL A 1 96 ? 7.731 -3.163 -10.433 1.00 96.25 96 VAL A CA 1
ATOM 789 C C . VAL A 1 96 ? 8.121 -4.216 -11.469 1.00 96.25 96 VAL A C 1
ATOM 791 O O . VAL A 1 96 ? 8.993 -3.960 -12.298 1.00 96.25 96 VAL A O 1
ATOM 794 N N . GLY A 1 97 ? 7.464 -5.378 -11.470 1.00 95.88 97 GLY A N 1
ATOM 795 C CA . GLY A 1 97 ? 7.756 -6.466 -12.404 1.00 95.88 97 GLY A CA 1
ATOM 796 C C . GLY A 1 97 ? 7.498 -6.072 -13.858 1.00 95.88 97 GLY A C 1
ATOM 797 O O . GLY A 1 97 ? 8.398 -6.164 -14.694 1.00 95.88 97 GLY A O 1
ATOM 798 N N . GLY A 1 98 ? 6.297 -5.569 -14.156 1.00 96.88 98 GLY A N 1
ATOM 799 C CA . GLY A 1 98 ? 5.944 -5.068 -15.485 1.00 96.88 98 GLY A CA 1
ATOM 800 C C . GLY A 1 98 ? 6.813 -3.882 -15.902 1.00 96.88 98 GLY A C 1
ATOM 801 O O . GLY A 1 98 ? 7.320 -3.849 -17.020 1.00 96.88 98 GLY A O 1
ATOM 802 N N . GLY A 1 99 ? 7.086 -2.959 -14.977 1.00 97.00 99 GLY A N 1
ATOM 803 C CA . GLY A 1 99 ? 7.929 -1.791 -15.223 1.00 97.00 99 GLY A CA 1
ATOM 804 C C . GLY A 1 99 ? 9.365 -2.165 -15.587 1.00 97.00 99 GLY A C 1
ATOM 805 O O . GLY A 1 99 ? 9.914 -1.609 -16.532 1.00 97.00 99 GLY A O 1
ATOM 806 N N . LEU A 1 100 ? 9.966 -3.153 -14.914 1.00 96.81 100 LEU A N 1
ATOM 807 C CA . LEU A 1 100 ? 11.308 -3.646 -15.246 1.00 96.81 100 LEU A CA 1
ATOM 808 C C . LEU A 1 100 ? 11.355 -4.338 -16.615 1.00 96.81 100 LEU A C 1
ATOM 810 O O . LEU A 1 100 ? 12.312 -4.131 -17.365 1.00 96.81 100 LEU A O 1
ATOM 814 N N . ILE A 1 101 ? 10.319 -5.107 -16.976 1.00 97.56 101 ILE A N 1
ATOM 815 C CA . ILE A 1 101 ? 10.197 -5.704 -18.318 1.00 97.56 101 ILE A CA 1
ATOM 816 C C . ILE A 1 101 ? 10.158 -4.603 -19.387 1.00 97.56 101 ILE A C 1
ATOM 818 O O . ILE A 1 101 ? 10.863 -4.696 -20.392 1.00 97.56 101 ILE A O 1
ATOM 822 N N . LEU A 1 102 ? 9.373 -3.546 -19.158 1.00 97.00 102 LEU A N 1
ATOM 823 C CA . LEU A 1 102 ? 9.217 -2.422 -20.088 1.00 97.00 102 LEU A CA 1
ATOM 824 C C . LEU A 1 102 ? 10.423 -1.473 -20.108 1.00 97.00 102 LEU A C 1
ATOM 826 O O . LEU A 1 102 ? 10.684 -0.844 -21.131 1.00 97.00 102 LEU A O 1
ATOM 830 N N . MET A 1 103 ? 11.174 -1.381 -19.009 1.00 96.50 103 MET A N 1
ATOM 831 C CA . MET A 1 103 ? 12.401 -0.586 -18.912 1.00 96.50 103 MET A CA 1
ATOM 832 C C . MET A 1 103 ? 13.565 -1.250 -19.660 1.00 96.50 103 MET A C 1
ATOM 834 O O . MET A 1 103 ? 14.397 -0.554 -20.243 1.00 96.50 103 MET A O 1
ATOM 838 N N . PHE A 1 104 ? 13.606 -2.588 -19.703 1.00 96.25 104 PHE A N 1
ATOM 839 C CA . PHE A 1 104 ? 14.649 -3.366 -20.383 1.00 96.25 104 PHE A CA 1
ATOM 840 C C . PHE A 1 104 ? 14.080 -4.363 -21.413 1.00 96.25 104 PHE A C 1
ATOM 842 O O . PHE A 1 104 ? 14.387 -5.558 -21.351 1.00 96.25 104 PHE A O 1
ATOM 849 N N . PRO A 1 105 ? 13.308 -3.911 -22.419 1.00 95.31 105 PRO A N 1
ATOM 850 C CA . PRO A 1 105 ? 12.522 -4.799 -23.277 1.00 95.31 105 PRO A CA 1
ATOM 851 C C . PRO A 1 105 ? 13.396 -5.707 -24.149 1.00 95.31 105 PRO A C 1
ATOM 853 O O . PRO A 1 105 ? 13.072 -6.872 -24.357 1.00 95.31 105 PRO A O 1
ATOM 856 N N . VAL A 1 106 ? 14.555 -5.218 -24.608 1.00 96.50 106 VAL A N 1
ATOM 857 C CA . VAL A 1 106 ? 15.524 -6.018 -25.381 1.00 96.50 106 VAL A CA 1
ATOM 858 C C . VAL A 1 106 ? 16.156 -7.116 -24.524 1.00 96.50 106 VAL A C 1
ATOM 860 O O . VAL A 1 106 ? 16.431 -8.206 -25.019 1.00 96.50 106 VAL A O 1
ATOM 863 N N . GLY A 1 107 ? 16.400 -6.838 -23.240 1.00 96.31 107 GLY A N 1
ATOM 864 C CA . GLY A 1 107 ? 16.874 -7.840 -22.287 1.00 96.31 107 GLY A CA 1
ATOM 865 C C . GLY A 1 107 ? 15.789 -8.875 -22.003 1.00 96.31 107 GLY A C 1
ATOM 866 O O . GLY A 1 107 ? 16.038 -10.070 -22.132 1.00 96.31 107 GLY A O 1
ATOM 867 N N . ALA A 1 108 ? 14.573 -8.410 -21.711 1.00 96.06 108 ALA A N 1
ATOM 868 C CA . ALA A 1 108 ? 13.411 -9.250 -21.445 1.00 96.06 108 ALA A CA 1
ATOM 869 C C . ALA A 1 108 ? 13.080 -10.189 -22.618 1.00 96.06 108 ALA A C 1
ATOM 871 O O . ALA A 1 108 ? 12.866 -11.376 -22.401 1.00 96.06 108 ALA A O 1
ATOM 872 N N . ALA A 1 109 ? 13.123 -9.705 -23.864 1.00 96.50 109 ALA A N 1
ATOM 873 C CA . ALA A 1 109 ? 12.832 -10.504 -25.059 1.00 96.50 109 ALA A CA 1
ATOM 874 C C . ALA A 1 109 ? 13.784 -11.697 -25.270 1.00 96.50 109 ALA A C 1
ATOM 876 O O . ALA A 1 109 ? 13.438 -12.639 -25.977 1.00 96.50 109 ALA A O 1
ATOM 877 N N . LYS A 1 110 ? 14.98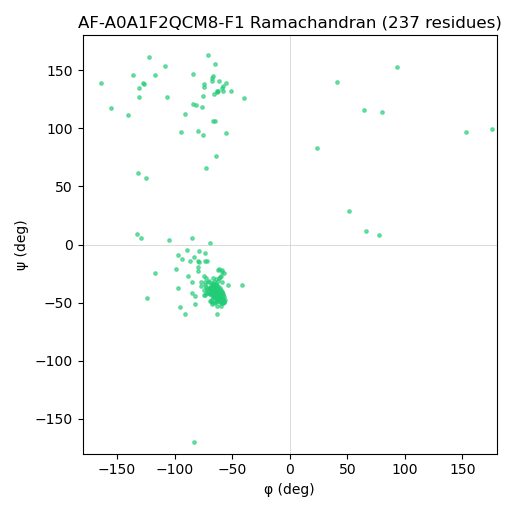5 -11.670 -24.677 1.00 97.00 110 LYS A N 1
ATOM 878 C CA . LYS A 1 110 ? 15.947 -12.783 -24.761 1.00 97.00 110 LYS A CA 1
ATOM 879 C C . LYS A 1 110 ? 15.619 -13.929 -23.804 1.00 97.00 110 LYS A C 1
ATOM 881 O O . LYS A 1 110 ? 16.097 -15.037 -24.021 1.00 97.00 110 LYS A O 1
ATOM 886 N N . ILE A 1 111 ? 14.872 -13.649 -22.736 1.00 96.94 111 ILE A N 1
ATOM 887 C CA . ILE A 1 111 ? 14.618 -14.590 -21.634 1.00 96.94 111 ILE A CA 1
ATOM 888 C C . ILE A 1 111 ? 13.136 -14.957 -21.480 1.00 96.94 111 ILE A C 1
ATOM 890 O O . ILE A 1 111 ? 12.829 -16.014 -20.937 1.00 96.94 111 ILE A O 1
ATOM 894 N N . LEU A 1 112 ? 12.220 -14.104 -21.942 1.00 96.50 112 LEU A N 1
ATOM 895 C CA . LEU A 1 112 ? 10.775 -14.273 -21.805 1.00 96.50 112 LEU A CA 1
ATOM 896 C C . LEU A 1 112 ? 10.113 -14.617 -23.149 1.00 96.50 112 LEU A C 1
ATOM 898 O O . LEU A 1 112 ? 10.612 -14.226 -24.206 1.00 96.50 112 LEU A O 1
ATOM 902 N N . PRO A 1 113 ? 8.959 -15.312 -23.131 1.00 95.75 113 PRO A N 1
ATOM 903 C CA . PRO A 1 113 ? 8.188 -15.587 -24.339 1.00 95.75 113 PRO A CA 1
ATOM 904 C C . PRO A 1 113 ? 7.639 -14.297 -24.965 1.00 95.75 113 PRO A C 1
ATOM 906 O O . PRO A 1 113 ? 7.395 -13.308 -24.276 1.00 95.75 113 PRO A O 1
ATOM 909 N N . GLY A 1 114 ? 7.369 -14.323 -26.275 1.00 92.12 114 GLY A N 1
ATOM 910 C CA . GLY A 1 114 ? 6.979 -13.131 -27.045 1.00 92.12 114 GLY A CA 1
ATOM 911 C C . GLY A 1 114 ? 5.716 -12.402 -26.558 1.00 92.12 114 GLY A C 1
ATOM 912 O O . GLY A 1 114 ? 5.568 -11.211 -26.814 1.00 92.12 114 GLY A O 1
ATOM 913 N N . TRP A 1 115 ? 4.831 -13.073 -25.813 1.00 96.44 115 TRP A N 1
ATOM 914 C CA . TRP A 1 115 ? 3.637 -12.452 -25.226 1.00 96.44 115 TRP A CA 1
ATOM 915 C C . TRP A 1 115 ? 3.926 -11.645 -23.949 1.00 96.44 115 TRP A C 1
ATOM 917 O O . TRP A 1 115 ? 3.089 -10.848 -23.532 1.00 96.44 115 TRP A O 1
ATOM 927 N N . ALA A 1 116 ? 5.093 -11.816 -23.321 1.00 96.44 116 ALA A N 1
ATOM 928 C CA . ALA A 1 116 ? 5.368 -11.249 -22.002 1.00 96.44 116 ALA A CA 1
ATOM 929 C C . ALA A 1 116 ? 5.483 -9.718 -22.009 1.00 96.44 116 ALA A C 1
ATOM 931 O O . ALA A 1 116 ? 5.009 -9.069 -21.084 1.00 96.44 116 ALA A O 1
ATOM 932 N N . ILE A 1 117 ? 6.076 -9.131 -23.052 1.00 97.44 117 ILE A N 1
ATOM 933 C CA . ILE A 1 117 ? 6.202 -7.670 -23.189 1.00 97.44 117 ILE A CA 1
ATOM 934 C C . ILE A 1 117 ? 4.835 -6.995 -23.394 1.00 97.44 117 ILE A C 1
ATOM 936 O O . ILE A 1 117 ? 4.533 -6.070 -22.641 1.00 97.44 117 ILE A O 1
ATOM 940 N N . PRO A 1 118 ? 3.978 -7.421 -24.348 1.00 97.56 118 PRO A N 1
ATOM 941 C CA . PRO A 1 118 ? 2.650 -6.824 -24.482 1.00 97.56 118 PRO A CA 1
ATOM 942 C C . PRO A 1 118 ? 1.769 -7.078 -23.253 1.00 97.56 118 PRO A C 1
ATOM 944 O O . PRO A 1 118 ? 1.021 -6.188 -22.862 1.00 97.56 118 PRO A O 1
ATOM 947 N N . PHE A 1 119 ? 1.898 -8.235 -22.591 1.00 97.31 119 PHE A N 1
ATOM 948 C CA . PHE A 1 119 ? 1.232 -8.470 -21.308 1.00 97.31 119 PHE A CA 1
ATOM 949 C C . PHE A 1 119 ? 1.704 -7.489 -20.230 1.00 97.31 119 PHE A C 1
ATOM 951 O O . PHE A 1 119 ? 0.874 -6.884 -19.561 1.00 97.31 119 PHE A O 1
ATOM 958 N N . ALA A 1 120 ? 3.018 -7.288 -20.086 1.00 97.75 120 ALA A N 1
ATOM 959 C CA . ALA A 1 120 ? 3.577 -6.334 -19.132 1.00 97.75 120 ALA A CA 1
ATOM 960 C C . ALA A 1 120 ? 3.104 -4.903 -19.408 1.00 97.75 120 ALA A C 1
ATOM 962 O O . ALA A 1 120 ? 2.833 -4.176 -18.459 1.00 97.75 120 ALA A O 1
ATOM 963 N N . LEU A 1 121 ? 2.966 -4.514 -20.681 1.00 97.50 121 LEU A N 1
ATOM 964 C CA . LEU A 1 121 ? 2.429 -3.207 -21.058 1.00 97.50 121 LEU A CA 1
ATOM 965 C C . LEU A 1 121 ? 1.005 -3.015 -20.532 1.00 97.50 121 LEU A C 1
ATOM 967 O O . LEU A 1 121 ? 0.766 -2.036 -19.834 1.00 97.50 121 LEU A O 1
ATOM 971 N N . VAL A 1 122 ? 0.105 -3.958 -20.828 1.00 97.75 122 VAL A N 1
ATOM 972 C CA . VAL A 1 122 ? -1.301 -3.903 -20.391 1.00 97.75 122 VAL A CA 1
ATOM 973 C C . VAL A 1 122 ? -1.401 -3.965 -18.869 1.00 97.75 122 VAL A C 1
ATOM 975 O O . VAL A 1 122 ? -2.042 -3.124 -18.250 1.00 97.75 122 VAL A O 1
ATOM 978 N N . ALA A 1 123 ? -0.717 -4.925 -18.246 1.00 96.94 123 ALA A N 1
ATOM 979 C CA . ALA A 1 123 ? -0.745 -5.091 -16.800 1.00 96.94 123 ALA A CA 1
ATOM 980 C C . ALA A 1 123 ? -0.225 -3.842 -16.072 1.00 96.94 123 ALA A C 1
ATOM 982 O O . ALA A 1 123 ? -0.835 -3.401 -15.106 1.00 96.94 123 ALA A O 1
ATOM 983 N N . HIS A 1 124 ? 0.875 -3.246 -16.540 1.00 97.62 124 HIS A N 1
ATOM 984 C CA . HIS A 1 124 ? 1.442 -2.052 -15.919 1.00 97.62 124 HIS A CA 1
ATOM 985 C C . HIS A 1 124 ? 0.566 -0.812 -16.147 1.00 97.62 124 HIS A C 1
ATOM 987 O O . HIS A 1 124 ? 0.401 -0.012 -15.230 1.00 97.62 124 HIS A O 1
ATOM 993 N N . SER A 1 125 ? -0.004 -0.631 -17.347 1.00 96.81 125 SER A N 1
ATOM 994 C CA . SER A 1 125 ? -0.875 0.517 -17.626 1.00 96.81 125 SER A CA 1
ATOM 995 C C . SER A 1 125 ? -2.173 0.464 -16.830 1.00 96.81 125 SER A C 1
ATOM 997 O O . SER A 1 125 ? -2.575 1.472 -16.250 1.00 96.81 125 SER A O 1
ATOM 999 N N . ASP A 1 126 ? -2.807 -0.704 -16.774 1.00 96.75 126 ASP A N 1
ATOM 1000 C CA . ASP A 1 126 ? -4.109 -0.865 -16.133 1.00 96.75 126 ASP A CA 1
ATOM 1001 C C . ASP A 1 126 ? -3.967 -0.794 -14.610 1.00 96.75 126 ASP A C 1
ATOM 1003 O O . ASP A 1 126 ? -4.730 -0.088 -13.948 1.00 96.75 126 ASP A O 1
ATOM 1007 N N . GLU A 1 127 ? -2.929 -1.428 -14.055 1.00 96.81 127 GLU A N 1
ATOM 1008 C CA . GLU A 1 127 ? -2.623 -1.347 -12.626 1.00 96.81 127 GLU A CA 1
ATOM 1009 C C . GLU A 1 127 ? -2.264 0.085 -12.208 1.00 96.81 127 GLU A C 1
ATOM 1011 O O . GLU A 1 127 ? -2.659 0.523 -11.131 1.00 96.81 127 GLU A O 1
ATOM 1016 N N . ALA A 1 128 ? -1.589 0.868 -13.061 1.00 95.81 128 ALA A N 1
ATOM 1017 C CA . ALA A 1 128 ? -1.314 2.274 -12.768 1.00 95.81 128 ALA A CA 1
ATOM 1018 C C . ALA A 1 128 ? -2.607 3.091 -12.618 1.00 95.81 128 ALA A C 1
ATOM 1020 O O . ALA A 1 128 ? -2.726 3.898 -11.691 1.00 95.81 128 ALA A O 1
ATOM 1021 N N . VAL A 1 129 ? -3.588 2.871 -13.500 1.00 96.62 129 VAL A N 1
ATOM 1022 C CA . VAL A 1 129 ? -4.897 3.536 -13.421 1.00 96.62 129 VAL A CA 1
ATOM 1023 C C . VAL A 1 129 ? -5.650 3.093 -12.168 1.00 96.62 129 VAL A C 1
ATOM 1025 O O . VAL A 1 129 ? -6.173 3.943 -11.444 1.00 96.62 129 VAL A O 1
ATOM 1028 N N . LEU A 1 130 ? -5.667 1.789 -11.876 1.00 95.00 130 LEU A N 1
ATOM 1029 C CA . LEU A 1 130 ? -6.300 1.246 -10.673 1.00 95.00 130 LEU A CA 1
ATOM 1030 C C . LEU A 1 130 ? -5.658 1.795 -9.394 1.00 95.00 130 LEU A C 1
ATOM 1032 O O . LEU A 1 130 ? -6.376 2.259 -8.511 1.00 95.00 130 LEU A O 1
ATOM 1036 N N . ALA A 1 131 ? -4.328 1.814 -9.307 1.00 94.19 131 ALA A N 1
ATOM 1037 C CA . ALA A 1 131 ? -3.594 2.303 -8.145 1.00 94.19 131 ALA A CA 1
ATOM 1038 C C . ALA A 1 131 ? -3.839 3.799 -7.902 1.00 94.19 131 ALA A C 1
ATOM 1040 O O . ALA A 1 131 ? -4.151 4.201 -6.780 1.00 94.19 131 ALA A O 1
ATOM 1041 N N . VAL A 1 132 ? -3.757 4.630 -8.948 1.00 94.44 132 VAL A N 1
ATOM 1042 C CA . VAL A 1 132 ? -4.056 6.067 -8.836 1.00 94.44 132 VAL A CA 1
ATOM 1043 C C . VAL A 1 132 ? -5.515 6.285 -8.436 1.00 94.44 132 VAL A C 1
ATOM 1045 O O . VAL A 1 132 ? -5.781 7.068 -7.525 1.00 94.44 132 VAL A O 1
ATOM 1048 N N . GLY A 1 133 ? -6.458 5.573 -9.059 1.00 95.31 133 GLY A N 1
ATOM 1049 C CA . GLY A 1 133 ? -7.881 5.660 -8.724 1.00 95.31 133 GLY A CA 1
ATOM 1050 C C . GLY A 1 133 ? -8.170 5.259 -7.276 1.00 95.31 133 GLY A C 1
ATOM 1051 O O . GLY A 1 133 ? -8.877 5.977 -6.567 1.00 95.31 133 GLY A O 1
ATOM 1052 N N . TRP A 1 134 ? -7.570 4.163 -6.807 1.00 93.50 13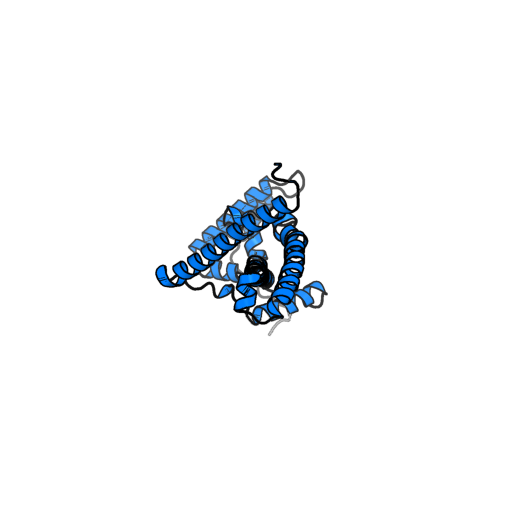4 TRP A N 1
ATOM 1053 C CA . TRP A 1 134 ? -7.698 3.703 -5.425 1.00 93.50 134 TRP A CA 1
ATOM 1054 C C . TRP A 1 134 ? -7.167 4.736 -4.431 1.00 93.50 134 TRP A C 1
ATOM 1056 O O . TRP A 1 134 ? -7.842 5.061 -3.454 1.00 93.50 134 TRP A O 1
ATOM 1066 N N . ILE A 1 135 ? -5.989 5.308 -4.699 1.00 91.19 135 ILE A N 1
ATOM 1067 C CA . ILE A 1 135 ? -5.404 6.342 -3.839 1.00 91.19 135 ILE A CA 1
ATOM 1068 C C . ILE A 1 135 ? -6.310 7.577 -3.798 1.00 91.19 135 ILE A C 1
ATOM 1070 O O . ILE A 1 135 ? -6.635 8.072 -2.722 1.00 91.19 135 ILE A O 1
ATOM 1074 N N . VAL A 1 136 ? -6.752 8.070 -4.954 1.00 93.81 136 VAL A N 1
ATOM 1075 C CA . VAL A 1 136 ? -7.542 9.307 -5.035 1.00 93.81 136 VAL A CA 1
ATOM 1076 C C . VAL A 1 136 ? -8.917 9.159 -4.391 1.00 93.81 136 VAL A C 1
ATOM 1078 O O . VAL A 1 136 ? -9.384 10.101 -3.760 1.00 93.81 136 VAL A O 1
ATOM 1081 N N . ILE A 1 137 ? -9.575 8.009 -4.537 1.00 92.31 137 ILE A N 1
ATOM 1082 C CA . ILE A 1 137 ? -10.941 7.821 -4.037 1.00 92.31 137 ILE A CA 1
ATOM 1083 C C . ILE A 1 137 ? -10.915 7.278 -2.610 1.00 92.31 137 ILE A C 1
ATOM 1085 O O . ILE A 1 137 ? -11.442 7.895 -1.685 1.00 92.31 137 ILE A O 1
ATOM 1089 N N . VAL A 1 138 ? -10.304 6.110 -2.427 1.00 90.75 138 VAL A N 1
ATOM 1090 C CA . VAL A 1 138 ? -10.427 5.333 -1.194 1.00 90.75 138 VAL A CA 1
ATOM 1091 C C . VAL A 1 138 ? -9.459 5.847 -0.141 1.00 90.75 138 VAL A C 1
ATOM 1093 O O . VAL A 1 138 ? -9.876 6.179 0.970 1.00 90.75 138 VAL A O 1
ATOM 1096 N N . HIS A 1 139 ? -8.179 5.976 -0.496 1.00 88.88 139 HIS A N 1
ATOM 1097 C CA . HIS A 1 139 ? -7.169 6.423 0.458 1.00 88.88 139 HIS A CA 1
ATOM 1098 C C . HIS A 1 139 ? -7.414 7.869 0.900 1.00 88.88 139 HIS A C 1
ATOM 1100 O O . HIS A 1 139 ? -7.409 8.134 2.100 1.00 88.88 139 HIS A O 1
ATOM 1106 N N . MET A 1 140 ? -7.710 8.794 -0.027 1.00 91.00 140 MET A N 1
ATOM 1107 C CA . MET A 1 140 ? -8.033 10.178 0.353 1.00 91.00 140 MET A CA 1
ATOM 1108 C C . MET A 1 140 ? -9.235 10.246 1.291 1.00 91.00 140 MET A C 1
ATOM 1110 O O . MET A 1 140 ? -9.200 10.985 2.275 1.00 91.00 140 MET A O 1
ATOM 1114 N N . TYR A 1 141 ? -10.274 9.443 1.050 1.00 90.19 141 TYR A N 1
ATOM 1115 C CA . TYR A 1 141 ? -11.412 9.411 1.954 1.00 90.19 141 TYR A CA 1
ATOM 1116 C C . TYR A 1 141 ? -11.019 8.909 3.347 1.00 90.19 141 TYR A C 1
ATOM 1118 O O . TYR A 1 141 ? -11.139 9.651 4.317 1.00 90.19 141 TYR A O 1
ATOM 1126 N N . PHE A 1 142 ? -10.497 7.687 3.470 1.00 85.81 142 PHE A N 1
ATOM 1127 C CA . PHE A 1 142 ? -10.251 7.087 4.786 1.00 85.81 142 PHE A CA 1
ATOM 1128 C C . PHE A 1 142 ? -9.101 7.733 5.562 1.00 85.81 142 PHE A C 1
ATOM 1130 O O . PHE A 1 142 ? -9.150 7.783 6.790 1.00 85.81 142 PHE A O 1
ATOM 1137 N N . ALA A 1 143 ? -8.076 8.240 4.875 1.00 87.06 143 ALA A N 1
ATOM 1138 C CA . ALA A 1 143 ? -6.925 8.847 5.531 1.00 87.06 143 ALA A CA 1
ATOM 1139 C C . ALA A 1 143 ? -7.102 10.348 5.800 1.00 87.06 143 ALA A C 1
ATOM 1141 O O . ALA A 1 143 ? -6.503 10.842 6.754 1.00 87.06 143 ALA A O 1
ATOM 1142 N N . HIS A 1 144 ? -7.907 11.070 5.009 1.00 88.81 144 HIS A N 1
ATOM 1143 C CA . HIS A 1 144 ? -8.007 12.535 5.098 1.00 88.81 144 HIS A CA 1
ATOM 1144 C C . HIS A 1 144 ? -9.424 13.059 5.326 1.00 88.81 144 HIS A C 1
ATOM 1146 O O . HIS A 1 144 ? -9.628 13.930 6.170 1.00 88.81 144 HIS A O 1
ATOM 1152 N N . LEU A 1 145 ? -10.407 12.553 4.580 1.00 89.50 145 LEU A N 1
ATOM 1153 C CA . LEU A 1 145 ? -11.746 13.154 4.537 1.00 89.50 145 LEU A CA 1
ATOM 1154 C C . LEU A 1 145 ? -12.759 12.488 5.475 1.00 89.50 145 LEU A C 1
ATOM 1156 O O . LEU A 1 145 ? -13.860 13.008 5.647 1.00 89.50 145 LEU A O 1
ATOM 1160 N N . HIS A 1 146 ? -12.415 11.356 6.086 1.00 85.25 146 HIS A N 1
ATOM 1161 C CA . HIS A 1 146 ? -13.316 10.656 6.987 1.00 85.25 146 HIS A CA 1
ATOM 1162 C C . HIS A 1 146 ? -13.580 11.513 8.242 1.00 85.25 146 HIS A C 1
ATOM 1164 O O . HIS A 1 146 ? -12.618 11.952 8.880 1.00 85.25 146 HIS A O 1
ATOM 1170 N N . PRO A 1 147 ? -14.849 11.727 8.649 1.00 83.88 147 PRO A N 1
ATOM 1171 C CA . PRO A 1 147 ? -15.199 12.680 9.707 1.00 83.88 147 PRO A CA 1
ATOM 1172 C C . PRO A 1 147 ? -14.451 12.472 11.030 1.00 83.88 147 PRO A C 1
ATOM 1174 O O . PRO A 1 147 ? -14.076 13.440 11.680 1.00 83.88 147 PRO A O 1
ATOM 1177 N N . LEU A 1 148 ? -14.167 11.217 11.400 1.00 81.19 148 LEU A N 1
ATOM 1178 C CA . LEU A 1 148 ? -13.458 10.888 12.648 1.00 81.19 148 LEU A CA 1
ATOM 1179 C C . LEU A 1 148 ? -11.962 11.236 12.644 1.00 81.19 148 LEU A C 1
ATOM 1181 O O . LEU A 1 148 ? -11.323 11.202 13.694 1.00 81.19 148 LEU A O 1
ATOM 1185 N N . VAL A 1 149 ? -11.374 11.510 11.479 1.00 82.38 149 VAL A N 1
ATOM 1186 C CA . VAL A 1 149 ? -9.934 11.787 11.342 1.00 82.38 149 VAL A CA 1
ATOM 1187 C C . VAL A 1 149 ? -9.652 13.070 10.573 1.00 82.38 149 VAL A C 1
ATOM 1189 O O . VAL A 1 149 ? -8.490 13.366 10.310 1.00 82.38 149 VAL A O 1
ATOM 1192 N N . PHE A 1 150 ? -10.678 13.845 10.222 1.00 87.00 150 PHE A N 1
ATOM 1193 C CA . PHE A 1 150 ? -10.505 15.086 9.480 1.00 87.00 150 PHE A CA 1
ATOM 1194 C C . PHE A 1 150 ? -9.594 16.065 10.248 1.00 87.00 150 PHE A C 1
ATOM 1196 O O . PHE A 1 150 ? -9.769 16.247 11.457 1.00 87.00 150 PHE A O 1
ATOM 1203 N N . PRO A 1 151 ? -8.614 16.719 9.590 1.00 86.88 151 PRO A N 1
ATOM 1204 C CA . PRO A 1 151 ? -8.295 16.698 8.151 1.00 86.88 151 PRO A CA 1
ATOM 1205 C C . PRO A 1 151 ? -7.311 15.595 7.709 1.00 86.88 151 PRO A C 1
ATOM 1207 O O . PRO A 1 151 ? -6.981 15.498 6.527 1.00 86.88 151 PRO A O 1
ATOM 1210 N N . MET A 1 152 ? -6.761 14.822 8.650 1.00 89.12 152 MET A N 1
ATOM 1211 C CA . MET A 1 152 ? -5.848 13.710 8.380 1.00 89.12 152 MET A CA 1
ATOM 1212 C C . MET A 1 152 ? -5.693 12.784 9.593 1.00 89.12 152 MET A C 1
ATOM 1214 O O . MET A 1 152 ? -5.480 13.244 10.720 1.00 89.12 152 MET A O 1
ATOM 1218 N N . ASN A 1 153 ? -5.664 11.473 9.353 1.00 86.94 153 ASN A N 1
ATOM 1219 C CA . ASN A 1 153 ? -5.283 10.487 10.355 1.00 86.94 153 ASN A CA 1
ATOM 1220 C C . ASN A 1 153 ? -3.796 10.636 10.724 1.00 86.94 153 ASN A C 1
ATOM 1222 O O . ASN A 1 153 ? -2.897 10.258 9.975 1.00 86.94 153 ASN A O 1
ATOM 1226 N N . LYS A 1 154 ? -3.532 11.172 11.920 1.00 87.06 154 LYS A N 1
ATOM 1227 C CA . LYS A 1 154 ? -2.173 11.456 12.412 1.00 87.06 154 LYS A CA 1
ATOM 1228 C C . LYS A 1 154 ? -1.377 10.209 12.812 1.00 87.06 154 LYS A C 1
ATOM 1230 O O . LYS A 1 154 ? -0.185 10.339 13.098 1.00 87.06 154 LYS A O 1
ATOM 1235 N N . SER A 1 155 ? -1.993 9.022 12.836 1.00 85.75 155 SER A N 1
ATOM 1236 C CA . SER A 1 155 ? -1.330 7.792 13.289 1.00 85.75 155 SER A CA 1
ATOM 1237 C C . SER A 1 155 ? -0.105 7.428 12.449 1.00 85.75 155 SER A C 1
ATOM 1239 O O . SER A 1 155 ? 0.838 6.857 12.987 1.00 85.75 155 SER A O 1
ATOM 1241 N N . ILE A 1 156 ? -0.067 7.816 11.169 1.00 81.94 156 ILE A N 1
ATOM 1242 C CA . ILE A 1 156 ? 1.088 7.584 10.290 1.00 81.94 156 ILE A CA 1
ATOM 1243 C C . ILE A 1 156 ? 2.352 8.325 10.756 1.00 81.94 156 ILE A C 1
ATOM 1245 O O . ILE A 1 156 ? 3.458 7.833 10.555 1.00 81.94 156 ILE A O 1
ATOM 1249 N N . PHE A 1 157 ? 2.200 9.477 11.418 1.00 87.19 157 PHE A N 1
ATOM 1250 C CA . PHE A 1 157 ? 3.327 10.276 11.910 1.00 87.19 157 PHE A CA 1
ATOM 1251 C C . PHE A 1 157 ? 3.632 10.018 13.382 1.00 87.19 157 PHE A C 1
ATOM 1253 O O . PHE A 1 157 ? 4.789 10.038 13.789 1.00 87.19 157 PHE A O 1
ATOM 1260 N N . THR A 1 158 ? 2.596 9.816 14.198 1.00 86.94 158 THR A N 1
ATOM 1261 C CA . THR A 1 158 ? 2.743 9.730 15.659 1.00 86.94 158 THR A CA 1
ATOM 1262 C C . THR A 1 158 ? 2.777 8.299 16.179 1.00 86.94 158 THR A C 1
ATOM 1264 O O . THR A 1 158 ? 3.213 8.079 17.307 1.00 86.94 158 THR A O 1
ATOM 1267 N N . GLY A 1 159 ? 2.268 7.337 15.404 1.00 84.19 159 GLY A N 1
ATOM 1268 C CA . GLY A 1 159 ? 2.016 5.971 15.859 1.00 84.19 159 GLY A CA 1
ATOM 1269 C C . GLY A 1 159 ? 0.926 5.860 16.932 1.00 84.19 159 GLY A C 1
ATOM 1270 O O . GLY A 1 159 ? 0.807 4.811 17.558 1.00 84.19 159 GLY A O 1
ATOM 1271 N N . LYS A 1 160 ? 0.152 6.927 17.186 1.00 82.19 160 LYS A N 1
ATOM 1272 C CA . LYS A 1 160 ? -0.847 6.998 18.265 1.00 82.19 160 LYS A CA 1
ATOM 1273 C C . LYS A 1 160 ? -2.260 7.172 17.710 1.00 82.19 160 LYS A C 1
ATOM 1275 O O . LYS A 1 160 ? -2.462 7.862 16.710 1.00 82.19 160 LYS A O 1
ATOM 1280 N N . VAL A 1 161 ? -3.236 6.582 18.399 1.00 83.81 161 VAL A N 1
ATOM 1281 C CA . VAL A 1 161 ? -4.671 6.668 18.085 1.00 83.81 161 VAL A CA 1
ATOM 1282 C C . VAL A 1 161 ? -5.439 7.040 19.362 1.00 83.81 161 VAL A C 1
ATOM 1284 O O . VAL A 1 161 ? -5.147 6.457 20.406 1.00 83.81 161 VAL A O 1
ATOM 1287 N N . PRO A 1 162 ? -6.396 7.992 19.318 1.00 85.44 162 PRO A N 1
ATOM 1288 C CA . PRO A 1 162 ? -7.263 8.289 20.459 1.00 85.44 162 PRO A CA 1
ATOM 1289 C C . PRO A 1 162 ? -8.037 7.052 20.912 1.00 85.44 162 PRO A C 1
ATOM 1291 O O . PRO A 1 162 ? -8.581 6.319 20.086 1.00 85.44 162 PRO A O 1
ATOM 1294 N N . ILE A 1 163 ? -8.107 6.827 22.221 1.00 83.06 163 ILE A N 1
ATOM 1295 C CA . ILE A 1 163 ? -8.599 5.559 22.766 1.00 83.06 163 ILE A CA 1
ATOM 1296 C C . ILE A 1 163 ? -10.085 5.301 22.495 1.00 83.06 163 ILE A C 1
ATOM 1298 O O . ILE A 1 163 ? -10.454 4.166 22.208 1.00 83.06 163 ILE A O 1
ATOM 1302 N N . LEU A 1 164 ? -10.925 6.342 22.505 1.00 83.12 164 LEU A N 1
ATOM 1303 C CA . LEU A 1 164 ? -12.346 6.226 22.162 1.00 83.12 164 LEU A CA 1
ATOM 1304 C C . LEU A 1 164 ? -12.527 5.731 20.724 1.00 83.12 164 LEU A C 1
ATOM 1306 O O . LEU A 1 164 ? -13.208 4.737 20.487 1.00 83.12 164 LEU A O 1
ATOM 1310 N N . ARG A 1 165 ? -11.809 6.348 19.778 1.00 83.81 165 ARG A N 1
ATOM 1311 C CA . ARG A 1 165 ? -11.794 5.918 18.376 1.00 83.81 165 ARG A CA 1
ATOM 1312 C C . ARG A 1 165 ? -11.279 4.488 18.233 1.00 83.81 165 ARG A C 1
ATOM 1314 O O . ARG A 1 165 ? -11.872 3.687 17.522 1.00 83.81 165 ARG A O 1
ATOM 1321 N N . TYR A 1 166 ? -10.205 4.148 18.942 1.00 86.44 166 TYR A N 1
ATOM 1322 C CA . TYR A 1 166 ? -9.634 2.804 18.904 1.00 86.44 166 TYR A CA 1
ATOM 1323 C C . TYR A 1 166 ? -10.609 1.734 19.409 1.00 86.44 166 TYR A C 1
ATOM 1325 O O . TYR A 1 166 ? -10.697 0.655 18.830 1.00 86.44 166 TYR A O 1
ATOM 1333 N N . ARG A 1 167 ? -11.371 2.034 20.469 1.00 86.75 167 ARG A N 1
ATOM 1334 C CA . ARG A 1 167 ? -12.414 1.151 21.006 1.00 86.75 167 ARG A CA 1
ATOM 1335 C C . ARG A 1 167 ? -13.535 0.907 19.993 1.00 86.75 167 ARG A C 1
ATOM 1337 O O . ARG A 1 167 ? -14.059 -0.204 19.935 1.00 86.75 167 ARG A O 1
ATOM 1344 N N . GLU A 1 168 ? -13.915 1.927 19.228 1.00 86.44 168 GLU A N 1
ATOM 1345 C CA . GLU A 1 168 ? -14.945 1.814 18.191 1.00 86.44 168 GLU A CA 1
ATOM 1346 C C . GLU A 1 168 ? -14.451 1.064 16.948 1.00 86.44 168 GLU A C 1
ATOM 1348 O O . GLU A 1 168 ? -15.165 0.207 16.425 1.00 86.44 168 GLU A O 1
ATOM 1353 N N . GLU A 1 169 ? -13.234 1.364 16.486 1.00 85.50 169 GLU A N 1
ATOM 1354 C CA . GLU A 1 169 ? -12.638 0.769 15.283 1.00 85.50 169 GLU A CA 1
ATOM 1355 C C . GLU A 1 169 ? -12.176 -0.685 15.524 1.00 85.50 169 GLU A C 1
ATOM 1357 O O . GLU A 1 169 ? -12.397 -1.543 14.667 1.00 85.50 169 GLU A O 1
ATOM 1362 N N . TYR A 1 170 ? -11.605 -0.996 16.697 1.00 90.31 170 TYR A N 1
ATOM 1363 C CA . TYR A 1 170 ? -10.973 -2.291 17.012 1.00 90.31 170 TYR A CA 1
ATOM 1364 C C . TYR A 1 170 ? -11.434 -2.871 18.364 1.00 90.31 170 TYR A C 1
ATOM 1366 O O . TYR A 1 170 ? -10.627 -3.099 19.276 1.00 90.31 170 TYR A O 1
ATOM 1374 N N . PRO A 1 171 ? -12.737 -3.158 18.528 1.00 90.75 171 PRO A N 1
ATOM 1375 C CA . PRO A 1 171 ? -13.312 -3.527 19.820 1.00 90.75 171 PRO A CA 1
ATOM 1376 C C . PRO A 1 171 ? -12.745 -4.825 20.411 1.00 90.75 171 PRO A C 1
ATOM 1378 O O . PRO A 1 171 ? -12.681 -4.953 21.634 1.00 90.75 171 PRO A O 1
ATOM 1381 N N . LEU A 1 172 ? -12.342 -5.799 19.582 1.00 91.06 172 LEU A N 1
ATOM 1382 C CA . LEU A 1 172 ? -11.809 -7.069 20.089 1.00 91.06 172 LEU A CA 1
ATOM 1383 C C . LEU A 1 172 ? -10.397 -6.903 20.651 1.00 91.06 172 LEU A C 1
ATOM 1385 O O . LEU A 1 172 ? -10.120 -7.401 21.737 1.00 91.06 172 LEU A O 1
ATOM 1389 N N . GLU A 1 173 ? -9.524 -6.169 19.958 1.00 89.12 173 GLU A N 1
ATOM 1390 C CA . GLU A 1 173 ? -8.174 -5.922 20.470 1.00 89.12 173 GLU A CA 1
ATOM 1391 C C . GLU A 1 173 ? -8.208 -4.992 21.684 1.00 89.12 173 GLU A C 1
ATOM 1393 O O . GLU A 1 173 ? -7.478 -5.222 22.643 1.00 89.12 173 GLU A O 1
ATOM 1398 N N . TYR A 1 174 ? -9.092 -3.991 21.696 1.00 88.12 174 TYR A N 1
ATOM 1399 C CA . TYR A 1 174 ? -9.301 -3.168 22.884 1.00 88.12 174 TYR A CA 1
ATOM 1400 C C . TYR A 1 174 ? -9.675 -4.031 24.100 1.00 88.12 174 TYR A C 1
ATOM 1402 O O . TYR A 1 174 ? -9.056 -3.906 25.155 1.00 88.12 174 TYR A O 1
ATOM 1410 N N . ALA A 1 175 ? -10.623 -4.963 23.950 1.00 88.94 175 ALA A N 1
ATOM 1411 C CA . ALA A 1 175 ? -10.998 -5.880 25.025 1.00 88.94 175 ALA A CA 1
ATOM 1412 C C . ALA A 1 175 ? -9.834 -6.793 25.465 1.00 88.94 175 ALA A C 1
ATOM 1414 O O . ALA A 1 175 ? -9.633 -6.984 26.664 1.00 88.94 175 ALA A O 1
ATOM 1415 N N . GLU A 1 176 ? -9.040 -7.315 24.521 1.00 87.56 176 GLU A N 1
ATOM 1416 C CA . GLU A 1 176 ? -7.828 -8.099 24.814 1.00 87.56 176 GLU A CA 1
ATOM 1417 C C . GLU A 1 176 ? -6.802 -7.280 25.616 1.00 87.56 176 GLU A C 1
ATOM 1419 O O . GLU A 1 176 ? -6.269 -7.757 26.620 1.00 87.56 176 GLU A O 1
ATOM 1424 N N . LEU A 1 177 ? -6.546 -6.031 25.215 1.00 84.88 177 LEU A N 1
ATOM 1425 C CA . LEU A 1 177 ? -5.603 -5.139 25.891 1.00 84.88 177 LEU A CA 1
ATOM 1426 C C . LEU A 1 177 ? -6.057 -4.818 27.317 1.00 84.88 177 LEU A C 1
ATOM 1428 O O . LEU A 1 177 ? -5.252 -4.933 28.242 1.00 84.88 177 LEU A O 1
ATOM 1432 N N . MET A 1 178 ? -7.342 -4.506 27.503 1.00 82.88 178 MET A N 1
ATOM 1433 C CA . MET A 1 178 ? -7.925 -4.246 28.823 1.00 82.88 178 MET A CA 1
ATOM 1434 C C . MET A 1 178 ? -7.861 -5.477 29.741 1.00 82.88 178 MET A C 1
ATOM 1436 O O . MET A 1 178 ? -7.612 -5.336 30.935 1.00 82.88 178 MET A O 1
ATOM 1440 N N . ALA A 1 179 ? -8.039 -6.685 29.197 1.00 84.88 179 ALA A N 1
ATOM 1441 C CA . ALA A 1 179 ? -7.969 -7.928 29.966 1.00 84.88 179 ALA A CA 1
ATOM 1442 C C . ALA A 1 179 ? -6.526 -8.363 30.295 1.00 84.88 179 ALA A C 1
ATOM 1444 O O . ALA A 1 179 ? -6.285 -8.983 31.328 1.00 84.88 179 ALA A O 1
ATOM 1445 N N . SER A 1 180 ? -5.563 -8.061 29.418 1.00 79.50 180 SER A N 1
ATOM 1446 C CA . SER A 1 180 ? -4.188 -8.576 29.510 1.00 79.50 180 SER A CA 1
ATOM 1447 C C . SER A 1 180 ? -3.280 -7.852 30.514 1.00 79.50 180 SER A C 1
ATOM 1449 O O . SER A 1 180 ? -2.257 -8.410 30.911 1.00 79.50 180 SER A O 1
ATOM 1451 N N . SER A 1 181 ? -3.610 -6.627 30.939 1.00 74.00 181 SER A N 1
ATOM 1452 C CA . SER A 1 181 ? -2.795 -5.881 31.906 1.00 74.00 181 SER A CA 1
ATOM 1453 C C . SER A 1 181 ? -3.621 -4.850 32.685 1.00 74.00 181 SER A C 1
ATOM 1455 O O . SER A 1 181 ? -4.085 -3.878 32.092 1.00 74.00 181 SER A O 1
ATOM 1457 N N . PRO A 1 182 ? -3.736 -4.978 34.023 1.00 70.81 182 PRO A N 1
ATOM 1458 C CA . PRO A 1 182 ? -4.386 -3.978 34.876 1.00 70.81 182 PRO A CA 1
ATOM 1459 C C . PRO A 1 182 ? -3.735 -2.591 34.783 1.00 70.81 182 PRO A C 1
ATOM 1461 O O . PRO A 1 182 ? -4.417 -1.575 34.861 1.00 70.81 182 PRO A O 1
ATOM 1464 N N . ALA A 1 183 ? -2.416 -2.540 34.563 1.00 65.62 183 ALA A N 1
ATOM 1465 C CA . ALA A 1 183 ? -1.686 -1.291 34.357 1.00 65.62 183 ALA A CA 1
ATOM 1466 C C . ALA A 1 183 ? -1.971 -0.675 32.976 1.00 65.62 183 ALA A C 1
ATOM 1468 O O . ALA A 1 183 ? -2.088 0.543 32.863 1.00 65.62 183 ALA A O 1
ATOM 1469 N N . ALA A 1 184 ? -2.129 -1.502 31.933 1.00 62.41 184 ALA A N 1
ATOM 1470 C CA . ALA A 1 184 ? -2.567 -1.027 30.621 1.00 62.41 184 ALA A CA 1
ATOM 1471 C C . ALA A 1 184 ? -4.025 -0.558 30.668 1.00 62.41 184 ALA A C 1
ATOM 1473 O O . ALA A 1 184 ? -4.332 0.488 30.111 1.00 62.41 184 ALA A O 1
ATOM 1474 N N . ALA A 1 185 ? -4.893 -1.268 31.392 1.00 65.69 185 ALA A N 1
ATOM 1475 C CA . ALA A 1 185 ? -6.268 -0.854 31.628 1.00 65.69 185 ALA A CA 1
ATOM 1476 C C . ALA A 1 185 ? -6.325 0.503 32.343 1.00 65.69 185 ALA A C 1
ATOM 1478 O O . ALA A 1 185 ? -6.986 1.413 31.859 1.00 65.69 185 ALA A O 1
ATOM 1479 N N . ALA A 1 186 ? -5.560 0.686 33.424 1.00 65.62 186 ALA A N 1
ATOM 1480 C CA . ALA A 1 186 ? -5.478 1.965 34.129 1.00 65.62 186 ALA A CA 1
ATOM 1481 C C . ALA A 1 186 ? -4.948 3.101 33.232 1.00 65.62 186 ALA A C 1
ATOM 1483 O O . ALA A 1 186 ? -5.505 4.195 33.238 1.00 65.62 186 ALA A O 1
ATOM 1484 N N . ALA A 1 187 ? -3.917 2.843 32.419 1.00 63.59 187 ALA A N 1
ATOM 1485 C CA . ALA A 1 187 ? -3.356 3.834 31.499 1.00 63.59 187 ALA A CA 1
ATOM 1486 C C . ALA A 1 187 ? -4.308 4.194 30.341 1.00 63.59 187 ALA A C 1
ATOM 1488 O O . ALA A 1 187 ? -4.389 5.360 29.956 1.00 63.59 187 ALA A O 1
ATOM 1489 N N . LEU A 1 188 ? -5.041 3.219 29.792 1.00 66.50 188 LEU A N 1
ATOM 1490 C CA . LEU A 1 188 ? -6.018 3.436 28.720 1.00 66.50 188 LEU A CA 1
ATOM 1491 C C . LEU A 1 188 ? -7.262 4.163 29.240 1.00 66.50 188 LEU A C 1
ATOM 1493 O O . LEU A 1 188 ? -7.763 5.051 28.555 1.00 66.50 188 LEU A O 1
ATOM 1497 N N . THR A 1 189 ? -7.720 3.847 30.455 1.00 67.12 189 THR A N 1
ATOM 1498 C CA . THR A 1 189 ? -8.818 4.565 31.119 1.00 67.12 189 THR A CA 1
ATOM 1499 C C . THR A 1 189 ? -8.409 5.997 31.467 1.00 67.12 189 THR A C 1
ATOM 1501 O O . THR A 1 189 ? -9.148 6.925 31.158 1.00 67.12 189 THR A O 1
ATOM 1504 N N . ALA A 1 190 ? -7.207 6.216 32.012 1.00 63.12 190 ALA A N 1
ATOM 1505 C CA . ALA A 1 190 ? -6.690 7.564 32.266 1.00 63.12 190 ALA A CA 1
ATOM 1506 C C . ALA A 1 190 ? -6.543 8.383 30.971 1.00 63.12 190 ALA A C 1
ATOM 1508 O O . ALA A 1 190 ? -6.911 9.555 30.937 1.00 63.12 190 ALA A O 1
ATOM 1509 N N . GLY A 1 191 ? -6.069 7.753 29.889 1.00 63.75 191 GLY A N 1
ATOM 1510 C CA . GLY A 1 191 ? -5.994 8.368 28.563 1.00 63.75 191 GLY A CA 1
ATOM 1511 C C . GLY A 1 191 ? -7.362 8.664 27.932 1.00 63.75 191 GLY A C 1
ATOM 1512 O O . GLY A 1 191 ? -7.479 9.609 27.153 1.00 63.75 191 GLY A O 1
ATOM 1513 N N . ALA A 1 192 ? -8.397 7.881 28.260 1.00 61.84 192 ALA A N 1
ATOM 1514 C CA . ALA A 1 192 ? -9.773 8.138 27.830 1.00 61.84 192 ALA A CA 1
ATOM 1515 C C . ALA A 1 192 ? -10.325 9.380 28.518 1.00 61.84 192 ALA A C 1
ATOM 1517 O O . ALA A 1 192 ? -10.776 10.292 27.837 1.00 61.84 192 ALA A O 1
ATOM 1518 N N . LEU A 1 193 ? -10.165 9.457 29.839 1.00 59.62 193 LEU A N 1
ATOM 1519 C CA . LEU A 1 193 ? -10.611 10.592 30.643 1.00 59.62 193 LEU A CA 1
ATOM 1520 C C . LEU A 1 193 ? -9.882 11.890 30.263 1.00 59.62 193 LEU A C 1
ATOM 1522 O O . LEU A 1 193 ? -10.505 12.943 30.172 1.00 59.62 193 LEU A O 1
ATOM 1526 N N . SER A 1 194 ? -8.575 11.831 29.980 1.00 58.28 194 SER A N 1
ATOM 1527 C CA . SER A 1 194 ? -7.835 13.008 29.507 1.00 58.28 194 SER A CA 1
ATOM 1528 C C . SER A 1 194 ? -8.243 13.425 28.094 1.00 58.28 194 SER A C 1
ATOM 1530 O O . SER A 1 194 ? -8.307 14.612 27.803 1.00 58.28 194 SER A O 1
ATOM 1532 N N . GLY A 1 195 ? -8.515 12.456 27.212 1.00 56.72 195 GLY A N 1
ATOM 1533 C CA . GLY A 1 195 ? -8.984 12.724 25.853 1.00 56.72 195 GLY A CA 1
ATOM 1534 C C . GLY A 1 195 ? -10.397 13.306 25.820 1.00 56.72 195 GLY A C 1
ATOM 1535 O O . GLY A 1 195 ? -10.668 14.165 24.990 1.00 56.72 195 GLY A O 1
ATOM 1536 N N . GLU A 1 196 ? -11.273 12.881 26.733 1.00 55.81 196 GLU A N 1
ATOM 1537 C CA . GLU A 1 196 ? -12.596 13.479 26.947 1.00 55.81 196 GLU A CA 1
ATOM 1538 C C . GLU A 1 196 ? -12.485 14.896 27.509 1.00 55.81 196 GLU A C 1
ATOM 1540 O O . GLU A 1 196 ? -13.180 15.782 27.027 1.00 55.81 196 GLU A O 1
ATOM 1545 N N . ALA A 1 197 ? -11.568 15.141 28.452 1.00 46.62 197 ALA A N 1
ATOM 1546 C CA . ALA A 1 197 ? -11.302 16.483 28.966 1.00 46.62 197 ALA A CA 1
ATOM 1547 C C . ALA A 1 197 ? -10.769 17.425 27.870 1.00 46.62 197 ALA A C 1
ATOM 1549 O O . ALA A 1 197 ? -11.285 18.525 27.711 1.00 46.62 197 ALA A O 1
ATOM 1550 N N . GLU A 1 198 ? -9.801 16.979 27.064 1.00 52.31 198 GLU A N 1
ATOM 1551 C CA . GLU A 1 198 ? -9.218 17.774 25.972 1.00 52.31 198 GLU A CA 1
ATOM 1552 C C . GLU A 1 198 ? -10.202 17.967 24.799 1.00 52.31 198 GLU A C 1
ATOM 1554 O O . GLU A 1 198 ? -10.194 19.010 24.147 1.00 52.31 198 GLU A O 1
ATOM 1559 N N . ALA A 1 199 ? -11.077 16.990 24.525 1.00 51.03 199 ALA A N 1
ATOM 1560 C CA . ALA A 1 199 ? -12.152 17.126 23.540 1.00 51.03 199 ALA A CA 1
ATOM 1561 C C . ALA A 1 199 ? -13.261 18.072 24.027 1.00 51.03 199 ALA A C 1
ATOM 1563 O O . ALA A 1 199 ? -13.705 18.916 23.253 1.00 51.03 199 ALA A O 1
ATOM 1564 N N . ALA A 1 200 ? -13.649 17.990 25.304 1.00 47.72 200 ALA A N 1
ATOM 1565 C CA . ALA A 1 200 ? -14.612 18.898 25.927 1.00 47.72 200 ALA A CA 1
ATOM 1566 C C . ALA A 1 200 ? -14.087 20.343 26.011 1.00 47.72 200 ALA A C 1
ATOM 1568 O O . ALA A 1 200 ? -14.858 21.287 25.871 1.00 47.72 200 ALA A O 1
ATOM 1569 N N . GLU A 1 201 ? -12.775 20.534 26.174 1.00 48.25 201 GLU A N 1
ATOM 1570 C CA . GLU A 1 201 ? -12.128 21.855 26.166 1.00 48.25 201 GLU A CA 1
ATOM 1571 C C . GLU A 1 201 ? -12.041 22.470 24.752 1.00 48.25 201 GLU A C 1
ATOM 1573 O O . GLU A 1 201 ? -11.787 23.665 24.597 1.00 48.25 201 GLU A O 1
ATOM 1578 N N . ARG A 1 202 ? -12.275 21.667 23.702 1.00 47.31 202 ARG A N 1
ATOM 1579 C CA . ARG A 1 202 ? -12.167 22.061 22.287 1.00 47.31 202 ARG A CA 1
ATOM 1580 C C . ARG A 1 202 ? -13.518 22.270 21.586 1.00 47.31 202 ARG A C 1
ATOM 1582 O O . ARG A 1 202 ? -13.531 22.543 20.384 1.00 47.31 202 ARG A O 1
ATOM 1589 N N . GLU A 1 203 ? -14.631 22.166 22.307 1.00 40.62 203 GLU A N 1
ATOM 1590 C CA . GLU A 1 203 ? -15.983 22.400 21.784 1.00 40.62 203 GLU A CA 1
ATOM 1591 C C . GLU A 1 203 ? -16.273 23.912 21.597 1.00 40.62 203 GLU A C 1
ATOM 1593 O O . GLU A 1 203 ? -16.099 24.698 22.534 1.00 40.62 203 GLU A O 1
ATOM 1598 N N . PRO A 1 204 ? -16.731 24.364 20.412 1.00 41.53 204 PRO A N 1
ATOM 1599 C CA . PRO A 1 204 ? -17.277 25.705 20.227 1.00 41.53 204 PRO A CA 1
ATOM 1600 C C . PRO A 1 204 ? -18.702 25.802 20.803 1.00 41.53 204 PRO A C 1
ATOM 1602 O O . PRO A 1 204 ? -19.603 25.117 20.339 1.00 41.53 204 PRO A O 1
ATOM 1605 N N . GLU A 1 205 ? -18.881 26.680 21.795 1.00 41.69 205 GLU A N 1
ATOM 1606 C CA . GLU A 1 205 ? -20.140 27.295 22.261 1.00 41.69 205 GLU A CA 1
ATOM 1607 C C . GLU A 1 205 ? -21.450 26.522 21.955 1.00 41.69 205 GLU A C 1
ATOM 1609 O O . GLU A 1 205 ? -22.181 26.836 21.017 1.00 41.69 205 GLU A O 1
ATOM 1614 N N . GLY A 1 206 ? -21.794 25.541 22.802 1.00 42.56 206 GLY A N 1
ATOM 1615 C CA . GLY A 1 206 ? -23.154 24.991 22.854 1.00 42.56 206 GLY A CA 1
ATOM 1616 C C . GLY A 1 206 ? -23.270 23.543 23.335 1.00 42.56 206 GLY A C 1
ATOM 1617 O O . GLY A 1 206 ? -23.230 22.635 22.517 1.00 42.56 206 GLY A O 1
ATOM 1618 N N . THR A 1 207 ? -23.578 23.364 24.635 1.00 44.88 207 THR A N 1
ATOM 1619 C CA . THR A 1 207 ? -24.041 22.126 25.335 1.00 44.88 207 THR A CA 1
ATOM 1620 C C . THR A 1 207 ? -23.038 20.959 25.385 1.00 44.88 207 THR A C 1
ATOM 1622 O O . THR A 1 207 ? -22.709 20.398 24.359 1.00 44.88 207 THR A O 1
ATOM 1625 N N . ILE A 1 208 ? -22.505 20.483 26.519 1.00 41.25 208 ILE A N 1
ATOM 1626 C CA . ILE A 1 208 ? -23.019 20.195 27.880 1.00 41.25 208 ILE A CA 1
ATOM 1627 C C . ILE A 1 208 ? -21.994 20.731 28.910 1.00 41.25 208 ILE A C 1
ATOM 1629 O O . ILE A 1 208 ? -20.798 20.691 28.623 1.00 41.25 208 ILE A O 1
ATOM 1633 N N . PRO A 1 209 ? -22.395 21.246 30.089 1.00 46.00 209 PRO A N 1
ATOM 1634 C CA . PRO A 1 209 ? -21.438 21.833 31.023 1.00 46.00 209 PRO A CA 1
ATOM 1635 C C . PRO A 1 209 ? -20.493 20.765 31.619 1.00 46.00 209 PRO A C 1
ATOM 1637 O O . PRO A 1 209 ? -20.869 19.610 31.833 1.00 46.00 209 PRO A O 1
ATOM 1640 N N . ALA A 1 210 ? -19.225 21.144 31.817 1.00 48.97 210 ALA A N 1
ATOM 1641 C CA . ALA A 1 210 ? -18.127 20.244 32.194 1.00 48.97 210 ALA A CA 1
ATOM 1642 C C . ALA A 1 210 ? -18.361 19.499 33.525 1.00 48.97 210 ALA A C 1
ATOM 1644 O O . ALA A 1 210 ? -17.820 18.416 33.745 1.00 48.97 210 ALA A O 1
ATOM 1645 N N . ASP A 1 211 ? -19.202 20.054 34.393 1.00 46.00 211 ASP A N 1
ATOM 1646 C CA . ASP A 1 211 ? -19.662 19.451 35.642 1.00 46.00 211 ASP A CA 1
ATOM 1647 C C . ASP A 1 211 ? -20.538 18.210 35.417 1.00 46.00 211 ASP A C 1
ATOM 1649 O O . ASP A 1 211 ? -20.423 17.254 36.176 1.00 46.00 211 ASP A O 1
ATOM 1653 N N . ALA A 1 212 ? -21.346 18.164 34.355 1.00 46.81 212 ALA A N 1
ATOM 1654 C CA . ALA A 1 212 ? -22.167 16.998 34.027 1.00 46.81 212 ALA A CA 1
ATOM 1655 C C . ALA A 1 212 ? -21.331 15.830 33.472 1.00 46.81 212 ALA A C 1
ATOM 1657 O O . ALA A 1 212 ? -21.616 14.673 33.775 1.00 46.81 212 ALA A O 1
ATOM 1658 N N . VAL A 1 213 ? -20.267 16.120 32.713 1.00 48.91 213 VAL A N 1
ATOM 1659 C CA . VAL A 1 213 ? -19.312 15.100 32.235 1.00 48.91 213 VAL A CA 1
ATOM 1660 C C . VAL A 1 213 ? -18.492 14.548 33.402 1.00 48.91 213 VAL A C 1
ATOM 1662 O O . VAL A 1 213 ? -18.336 13.335 33.528 1.00 48.91 213 VAL A O 1
ATOM 1665 N N . LEU A 1 214 ? -18.032 15.422 34.304 1.00 47.66 214 LEU A N 1
ATOM 1666 C CA . LEU A 1 214 ? -17.334 15.020 35.527 1.00 47.66 214 LEU A CA 1
ATOM 1667 C C . LEU A 1 214 ? -18.242 14.247 36.491 1.00 47.66 214 LEU A C 1
ATOM 1669 O O . LEU A 1 214 ? -17.780 13.290 37.106 1.00 47.66 214 LEU A O 1
ATOM 1673 N N . ALA A 1 215 ? -19.524 14.607 36.594 1.00 45.88 215 ALA A N 1
ATOM 1674 C CA . ALA A 1 215 ? -20.504 13.873 37.392 1.00 45.88 215 ALA A CA 1
ATOM 1675 C C . ALA A 1 215 ? -20.773 12.474 36.821 1.00 45.88 215 ALA A C 1
ATOM 1677 O O . ALA A 1 215 ? -20.814 11.514 37.583 1.00 45.88 215 ALA A O 1
ATOM 1678 N N . LEU A 1 216 ? -20.870 12.334 35.493 1.00 45.25 216 LEU A N 1
ATOM 1679 C CA . LEU A 1 216 ? -21.043 11.035 34.834 1.00 45.25 216 LEU A CA 1
ATOM 1680 C C . LEU A 1 216 ? -19.787 10.157 34.972 1.00 45.25 216 LEU A C 1
ATOM 1682 O O . LEU A 1 216 ? -19.884 8.960 35.235 1.00 45.25 216 LEU A O 1
ATOM 1686 N N . ALA A 1 217 ? -18.599 10.755 34.842 1.00 46.41 217 ALA A N 1
ATOM 1687 C CA . ALA A 1 217 ? -17.330 10.072 35.072 1.00 46.41 217 ALA A CA 1
ATOM 1688 C C . ALA A 1 217 ? -17.181 9.636 36.539 1.00 46.41 217 ALA A C 1
ATOM 1690 O O . ALA A 1 217 ? -16.721 8.527 36.799 1.00 46.41 217 ALA A O 1
ATOM 1691 N N . ALA A 1 218 ? -17.616 10.466 37.492 1.00 45.94 218 ALA A N 1
ATOM 1692 C CA . ALA A 1 218 ? -17.649 10.120 38.908 1.00 45.94 218 ALA A CA 1
ATOM 1693 C C . ALA A 1 218 ? -18.660 9.000 39.193 1.00 45.94 218 ALA A C 1
ATOM 1695 O O . ALA A 1 218 ? -18.317 8.063 39.895 1.00 45.94 218 ALA A O 1
ATOM 1696 N N . GLU A 1 219 ? -19.852 9.019 38.594 1.00 45.62 219 GLU A N 1
ATOM 1697 C CA . GLU A 1 219 ? -20.869 7.969 38.758 1.00 45.62 219 GLU A CA 1
ATOM 1698 C C . GLU A 1 219 ? -20.410 6.610 38.194 1.00 45.62 219 GLU A C 1
ATOM 1700 O O . GLU A 1 219 ? -20.683 5.562 38.777 1.00 45.62 219 GLU A O 1
ATOM 1705 N N . VAL A 1 220 ? -19.635 6.613 37.103 1.00 48.50 220 VAL A N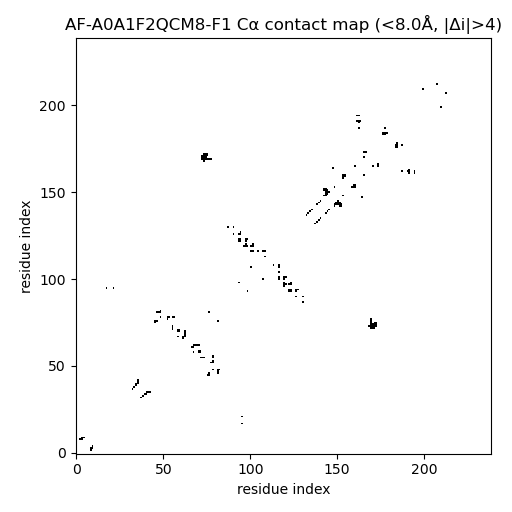 1
ATOM 1706 C CA . VAL A 1 220 ? -18.997 5.406 36.543 1.00 48.50 220 VAL A CA 1
ATOM 1707 C C . VAL A 1 220 ? -17.818 4.918 37.399 1.00 48.50 220 VAL A C 1
ATOM 1709 O O . VAL A 1 220 ? -17.534 3.720 37.413 1.00 48.50 220 VAL A O 1
ATOM 1712 N N . LEU A 1 221 ? -17.135 5.816 38.115 1.00 48.97 221 LEU A N 1
ATOM 1713 C CA . LEU A 1 221 ? -16.016 5.483 39.004 1.00 48.97 221 LEU A CA 1
ATOM 1714 C C . LEU A 1 221 ? -16.465 5.050 40.415 1.00 48.97 221 LEU A C 1
ATOM 1716 O O . LEU A 1 221 ? -15.805 4.196 41.003 1.00 48.97 221 LEU A O 1
ATOM 1720 N N . ASP A 1 222 ? -17.578 5.585 40.930 1.00 42.12 222 ASP A N 1
ATOM 1721 C CA . ASP A 1 222 ? -18.159 5.264 42.251 1.00 42.12 222 ASP A CA 1
ATOM 1722 C C . ASP A 1 222 ? -19.238 4.161 42.186 1.00 42.12 222 ASP A C 1
ATOM 1724 O O . ASP A 1 222 ? -19.657 3.613 43.210 1.00 42.12 222 ASP A O 1
ATOM 1728 N N . GLY A 1 223 ? -19.702 3.804 40.985 1.00 34.59 223 GLY A N 1
ATOM 1729 C CA . GLY A 1 223 ? -20.740 2.803 40.764 1.00 34.59 223 GLY A CA 1
ATOM 1730 C C . GLY A 1 223 ? -20.239 1.371 40.938 1.00 34.59 223 GLY A C 1
ATOM 1731 O O . GLY A 1 223 ? -19.770 0.743 39.987 1.00 34.59 223 GLY A O 1
ATOM 1732 N N . GLU A 1 224 ? -20.411 0.820 42.144 1.00 34.88 224 GLU A N 1
ATOM 1733 C CA . GLU A 1 224 ? -20.412 -0.625 42.381 1.00 34.88 224 GLU A CA 1
ATOM 1734 C C . GLU A 1 224 ? -21.159 -1.356 41.255 1.00 34.88 224 GLU A C 1
ATOM 1736 O O . GLU A 1 224 ? -22.330 -1.095 40.970 1.00 34.88 224 GLU A O 1
ATOM 1741 N N . TYR A 1 225 ? -20.482 -2.329 40.653 1.00 35.50 225 TYR A N 1
ATOM 1742 C CA . TYR A 1 225 ? -21.022 -3.251 39.664 1.00 35.50 225 TYR A CA 1
ATOM 1743 C C . TYR A 1 225 ? -22.123 -4.131 40.296 1.00 35.50 225 TYR A C 1
ATOM 1745 O O . TYR A 1 225 ? -21.908 -5.299 40.614 1.00 35.50 225 TYR A O 1
ATOM 1753 N N . ARG A 1 226 ? -23.328 -3.586 40.504 1.00 26.09 226 ARG A N 1
ATOM 1754 C CA . ARG A 1 226 ? -24.530 -4.357 40.842 1.00 26.09 226 ARG A CA 1
ATOM 1755 C C . ARG A 1 226 ? -25.299 -4.665 39.567 1.00 26.09 226 ARG A C 1
ATOM 1757 O O . ARG A 1 226 ? -26.121 -3.879 39.102 1.00 26.09 226 ARG A O 1
ATOM 1764 N N . PHE A 1 227 ? -25.076 -5.867 39.040 1.00 30.50 227 PHE A N 1
ATOM 1765 C CA . PHE A 1 227 ? -26.032 -6.543 38.164 1.00 30.50 227 PHE A CA 1
ATOM 1766 C C . PHE A 1 227 ? -27.375 -6.643 38.907 1.00 30.50 227 PHE A C 1
ATOM 1768 O O . PHE A 1 227 ? -27.590 -7.537 39.726 1.00 30.50 227 PHE A O 1
ATOM 1775 N N . ARG A 1 228 ? -28.289 -5.700 38.661 1.00 29.50 228 ARG A N 1
ATOM 1776 C CA . ARG A 1 228 ? -29.675 -5.816 39.112 1.00 29.50 228 ARG A CA 1
ATOM 1777 C C . ARG A 1 228 ? -30.382 -6.739 38.126 1.00 29.50 228 ARG A C 1
ATOM 1779 O O . ARG A 1 228 ? -30.756 -6.330 37.031 1.00 29.50 228 ARG A O 1
ATOM 1786 N N . GLY A 1 229 ? -30.485 -8.012 38.507 1.00 27.20 229 GLY A N 1
ATOM 1787 C CA . GLY A 1 229 ? -31.331 -8.985 37.829 1.00 27.20 229 GLY A CA 1
ATOM 1788 C C . GLY A 1 229 ? -32.743 -8.427 37.667 1.00 27.20 229 GLY A C 1
ATOM 1789 O O . GLY A 1 229 ? -33.314 -7.876 38.610 1.00 27.20 229 GLY A O 1
ATOM 1790 N N . GLY A 1 230 ? -33.281 -8.538 36.454 1.00 27.72 230 GLY A N 1
ATOM 1791 C CA . GLY A 1 230 ? -34.669 -8.208 36.166 1.00 27.72 230 GLY A CA 1
ATOM 1792 C C . GLY A 1 230 ? -35.590 -9.161 36.920 1.00 27.72 230 GLY A C 1
ATOM 1793 O O . GLY A 1 230 ? -35.699 -10.331 36.564 1.00 27.72 230 GLY A O 1
ATOM 1794 N N . GLY A 1 231 ? -36.230 -8.653 37.969 1.00 26.56 231 GLY A N 1
ATOM 1795 C CA . GLY A 1 231 ? -37.395 -9.272 38.581 1.00 26.56 231 GLY A CA 1
ATOM 1796 C C . GLY A 1 231 ? -38.642 -8.861 37.807 1.00 26.56 231 GLY A C 1
ATOM 1797 O O . GLY A 1 231 ? -38.939 -7.674 37.701 1.00 26.56 231 GLY A O 1
ATOM 1798 N N . ALA A 1 232 ? -39.357 -9.845 37.270 1.00 30.77 232 ALA A N 1
ATOM 1799 C CA . ALA A 1 232 ? -40.779 -9.712 37.005 1.00 30.77 232 ALA A CA 1
ATOM 1800 C C . ALA A 1 232 ? -41.517 -9.968 38.328 1.00 30.77 232 ALA A C 1
ATOM 1802 O O . ALA A 1 232 ? -41.375 -11.039 38.919 1.00 30.77 232 ALA A O 1
ATOM 1803 N N . GLU A 1 233 ? -42.272 -8.979 38.795 1.00 32.75 233 GLU A N 1
ATOM 1804 C CA . GLU A 1 233 ? -43.240 -9.121 39.881 1.00 32.75 233 GLU A CA 1
ATOM 1805 C C . GLU A 1 233 ? -44.361 -10.095 39.488 1.00 32.75 233 GLU A C 1
ATOM 1807 O O . GLU A 1 233 ? -44.983 -9.949 38.434 1.00 32.75 233 GLU A O 1
ATOM 1812 N N . ARG A 1 234 ? -44.675 -11.034 40.387 1.00 29.62 234 ARG A N 1
ATOM 1813 C CA . ARG A 1 234 ? -46.061 -11.361 40.741 1.00 29.62 234 ARG A CA 1
ATOM 1814 C C . ARG A 1 234 ? -46.164 -11.616 42.238 1.00 29.62 234 ARG A C 1
ATOM 1816 O O . ARG A 1 234 ? -45.637 -12.585 42.772 1.00 29.62 234 ARG A O 1
ATOM 1823 N N . GLU A 1 235 ? -46.854 -10.679 42.855 1.00 34.53 235 GLU A N 1
ATOM 1824 C CA . GLU A 1 235 ? -47.518 -10.703 44.146 1.00 34.53 235 GLU A CA 1
ATOM 1825 C C . GLU A 1 235 ? -48.633 -11.770 44.168 1.00 34.53 235 GLU A C 1
ATOM 1827 O O . GLU A 1 235 ? -49.399 -11.844 43.210 1.00 34.53 235 GLU A O 1
ATOM 1832 N N . THR A 1 236 ? -48.673 -12.596 45.223 1.00 35.19 236 THR A N 1
ATOM 1833 C CA . THR A 1 236 ? -49.845 -13.143 45.962 1.00 35.19 236 THR A CA 1
ATOM 1834 C C . THR A 1 236 ? -49.276 -14.125 47.001 1.00 35.19 236 THR A C 1
ATOM 1836 O O . THR A 1 236 ? -48.678 -15.128 46.621 1.00 35.19 236 THR A O 1
ATOM 1839 N N . ASP A 1 237 ? -49.120 -13.746 48.265 1.00 33.28 237 ASP A N 1
ATOM 1840 C CA . ASP A 1 237 ? -50.118 -13.769 49.348 1.00 33.28 237 ASP A CA 1
ATOM 1841 C C . ASP A 1 237 ? -50.303 -15.169 49.989 1.00 33.28 237 ASP A C 1
ATOM 1843 O O . ASP A 1 237 ? -50.705 -1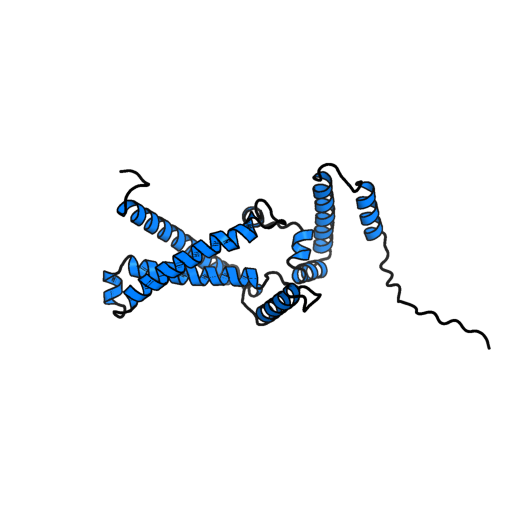6.121 49.333 1.00 33.28 237 ASP A O 1
ATOM 1847 N N . THR A 1 238 ? -49.911 -15.213 51.270 1.00 38.22 238 THR A N 1
ATOM 1848 C CA . THR A 1 238 ? -50.300 -16.056 52.422 1.00 38.22 238 THR A CA 1
ATOM 1849 C C . THR A 1 238 ? -50.563 -17.580 52.358 1.00 38.22 238 THR A C 1
ATOM 1851 O O . THR A 1 238 ? -51.316 -18.095 51.540 1.00 38.22 238 THR A O 1
ATOM 1854 N N . ALA A 1 239 ? -50.053 -18.208 53.440 1.00 34.69 239 ALA A N 1
ATOM 1855 C CA . ALA A 1 239 ? -50.363 -19.498 54.092 1.00 34.69 239 ALA A CA 1
ATOM 1856 C C . ALA A 1 239 ? -49.652 -20.772 53.599 1.00 34.69 239 ALA A C 1
ATOM 1858 O O . ALA A 1 239 ? -49.941 -21.265 52.490 1.00 34.69 239 ALA A O 1
#

Foldseek 3Di:
DDCPDDPVSVVVVVVVVLVVLVVVVVVVVVCLCCCCPPVVHPRPCVLDDDPVLVVLVVQCVCVVVVVDVDHDAAAPDHNVNSCVVVLVVVLNCLQSVLVVCQVCVVVNPVPDDPVSNVVSVVSNVVSVVVVVVCCVPPVCCVAAVPPVAHRGNCCVPVVDDQLVVCCVVHVVNNVVQCVVDVVSVVVSVVSNVVVVVVVVVVDPDDDDDPVVVVVVVVCVVVDDPDPPPDDDDDDDDDD